Protein AF-A0A1G7LVC4-F1 (afdb_monomer_lite)

InterPro domains:
  IPR001646 Pentapeptide repeat [PF00805] (59-91)

Radius of gyration: 24.29 Å; chains: 1; bounding box: 61×51×62 Å

Foldseek 3Di:
DDDLACLCVQLVVVCVVDPVPDAPVVSCVVSVHQQDPSLDLHAQEQAEHDLAASQRHANALYEHELYEHHNYEYEPHSCHNYHHHNYHHHNYHYDDQDPCLLPPVRPPPQKDWDDLVRCVLVCVPQPPPVVPRHDDSVFKTKIWGDAPQFDPFKIKIWIAGCPDPPNSEIWIWIDGDSDTQGLPQDCVSVLVVLVPTPGHDDPVRVLVLVQVRQQSHADPQHGKHQFQDLPPSQWDPDFDPVLSVLSHVQHRRKDFPAADPVRWTKIWTWIAHRAWIWTWIWTAHSSRDIDIDDTDTSDGPHPIHGSNNYD

pLDDT: mean 86.7, std 11.64, range [44.19, 98.62]

Secondary structure (DSSP, 8-state):
---GGGHHHHHHHHHTTS-TT--HHHHHHHHT--TTTTTTT-B-TT-B-TT-B-TT---TT-B-TT-B-TT-EEETTTTTT-B-TT-B-TTPEEES--S-TTSTTTTSS--EEPPHHHHHHHHHHHSSBTTTB---TTTEEEEEEE-TTB-S-EEEEEEEETTSS-TT-BEEEEEETTEEEE-SB-THHHHHHHTTS-B---TTTHHHHHHHHHHHBEETTEEEEE---TT-TTS-SS--HHHHHHHHHH----EEEEE-TTSPEEEEEEEEETTEEEEEEEEE-TT--EEEEEEEEEE-S-S------B-

Structure (mmCIF, N/CA/C/O backbone):
data_AF-A0A1G7LVC4-F1
#
_entry.id   AF-A0A1G7LVC4-F1
#
loop_
_atom_site.group_PDB
_atom_site.id
_atom_site.type_symbol
_atom_site.label_atom_id
_atom_site.label_alt_id
_atom_site.label_comp_id
_atom_site.label_asym_id
_atom_site.label_entity_id
_atom_site.label_seq_id
_atom_site.pdbx_PDB_ins_code
_atom_site.Cartn_x
_atom_site.Cartn_y
_atom_site.Cartn_z
_atom_site.occupancy
_atom_site.B_iso_or_equiv
_atom_site.auth_seq_id
_atom_site.auth_comp_id
_atom_site.auth_asym_id
_atom_site.auth_atom_id
_atom_site.pdbx_PDB_model_num
ATOM 1 N N . MET A 1 1 ? -7.752 30.114 29.270 1.00 44.19 1 MET A N 1
ATOM 2 C CA . MET A 1 1 ? -7.883 28.647 29.240 1.00 44.19 1 MET A CA 1
ATOM 3 C C . MET A 1 1 ? -9.218 28.325 29.864 1.00 44.19 1 MET A C 1
ATOM 5 O O . MET A 1 1 ? -9.385 28.583 31.051 1.00 44.19 1 MET A O 1
ATOM 9 N N . SER A 1 2 ? -10.167 27.907 29.038 1.00 50.75 2 SER A N 1
ATOM 10 C CA . SER A 1 2 ? -11.454 27.348 29.450 1.00 50.75 2 SER A CA 1
ATOM 11 C C . SER A 1 2 ? -11.186 26.074 30.250 1.00 50.75 2 SER A C 1
ATOM 13 O O . SER A 1 2 ? -10.305 25.299 29.888 1.00 50.75 2 SER A O 1
ATOM 15 N N . ASP A 1 3 ? -11.891 25.885 31.357 1.00 56.47 3 ASP A N 1
ATOM 16 C CA . ASP A 1 3 ? -11.912 24.611 32.077 1.00 56.47 3 ASP A CA 1
ATOM 17 C C . ASP A 1 3 ? -12.749 23.607 31.252 1.00 56.47 3 ASP A C 1
ATOM 19 O O . ASP A 1 3 ? -13.900 23.938 30.949 1.00 56.47 3 ASP A O 1
ATOM 23 N N . PRO A 1 4 ? -12.223 22.424 30.862 1.00 52.25 4 PRO A N 1
ATOM 24 C CA . PRO A 1 4 ? -12.961 21.422 30.080 1.00 52.25 4 PRO A CA 1
ATOM 25 C C . PRO A 1 4 ? -14.294 21.002 30.716 1.00 52.25 4 PRO A C 1
ATOM 27 O O . PRO A 1 4 ? -15.253 20.700 30.006 1.00 52.25 4 PRO A O 1
ATOM 30 N N . GLY A 1 5 ? -14.409 21.059 32.051 1.00 56.16 5 GLY A N 1
ATOM 31 C CA . GLY A 1 5 ? -15.669 20.784 32.755 1.00 56.16 5 GLY A CA 1
ATOM 32 C C . GLY A 1 5 ? -16.764 21.834 32.518 1.00 56.16 5 GLY A C 1
ATOM 33 O O . GLY A 1 5 ? -17.933 21.594 32.809 1.00 56.16 5 GLY A O 1
ATOM 34 N N . ASN A 1 6 ? -16.409 23.000 31.975 1.00 65.31 6 ASN A N 1
ATOM 35 C CA . ASN A 1 6 ? -17.301 24.145 31.799 1.00 65.31 6 ASN A CA 1
ATOM 36 C C . ASN A 1 6 ? -17.924 24.214 30.391 1.00 65.31 6 ASN A C 1
ATOM 38 O O . ASN A 1 6 ? -18.809 25.032 30.137 1.00 65.31 6 ASN A O 1
ATOM 42 N N . VAL A 1 7 ? -17.474 23.357 29.470 1.00 70.81 7 VAL A N 1
ATOM 43 C CA . VAL A 1 7 ? -17.878 23.391 28.057 1.00 70.81 7 VAL A CA 1
ATOM 44 C C . VAL A 1 7 ? -19.296 22.852 27.877 1.00 70.81 7 VAL A C 1
ATOM 46 O O . VAL A 1 7 ? -20.092 23.517 27.217 1.00 70.81 7 VAL A O 1
ATOM 49 N N . LEU A 1 8 ? -19.680 21.755 28.551 1.00 68.44 8 LEU A N 1
ATOM 50 C CA . LEU A 1 8 ? -21.076 21.284 28.547 1.00 68.44 8 LEU A CA 1
ATOM 51 C C . LEU A 1 8 ? -22.033 22.325 29.102 1.00 68.44 8 LEU A C 1
ATOM 53 O O . LEU A 1 8 ? -23.110 22.539 28.562 1.00 68.44 8 LEU A O 1
ATOM 57 N N . ALA A 1 9 ? -21.642 22.964 30.205 1.00 67.81 9 ALA A N 1
ATOM 58 C CA . ALA A 1 9 ? -22.470 23.957 30.865 1.00 67.81 9 ALA A CA 1
ATOM 59 C C . ALA A 1 9 ? -22.668 25.180 29.960 1.00 67.81 9 ALA A C 1
ATOM 61 O O . ALA A 1 9 ? -23.783 25.686 29.855 1.00 67.81 9 ALA A O 1
ATOM 62 N N . ALA A 1 10 ? -21.615 25.616 29.261 1.00 70.12 10 ALA A N 1
ATOM 63 C CA . ALA A 1 10 ? -21.689 26.705 28.294 1.00 70.12 10 ALA A CA 1
ATOM 64 C C . ALA A 1 10 ? -22.546 26.338 27.070 1.00 70.12 10 ALA A C 1
ATOM 66 O O . ALA A 1 10 ? -23.438 27.100 26.699 1.00 70.12 10 ALA A O 1
ATOM 67 N N . VAL A 1 11 ? -22.317 25.166 26.473 1.00 68.81 11 VAL A N 1
ATOM 68 C CA . VAL A 1 11 ? -23.048 24.692 25.287 1.00 68.81 11 VAL A CA 1
ATOM 69 C C . VAL A 1 11 ? -24.515 24.405 25.628 1.00 68.81 11 VAL A C 1
ATOM 71 O O . VAL A 1 11 ? -25.403 24.876 24.926 1.00 68.81 11 VAL A O 1
ATOM 74 N N . GLY A 1 12 ? -24.789 23.731 26.745 1.00 67.56 12 GLY A N 1
ATOM 75 C CA . GLY A 1 12 ? -26.137 23.431 27.233 1.00 67.56 12 GLY A CA 1
ATOM 76 C C . GLY A 1 12 ? -26.930 24.679 27.636 1.00 67.56 12 GLY A C 1
ATOM 77 O O . GLY A 1 12 ? -28.106 24.795 27.296 1.00 67.56 12 GLY A O 1
ATOM 78 N N . ALA A 1 13 ? -26.295 25.659 28.293 1.00 61.19 13 ALA A N 1
ATOM 79 C CA . ALA A 1 13 ? -26.942 26.939 28.597 1.00 61.19 13 ALA A CA 1
ATOM 80 C C . ALA A 1 13 ? -27.276 27.735 27.326 1.00 61.19 13 ALA A C 1
ATOM 82 O O . ALA A 1 13 ? -28.305 28.408 27.279 1.00 61.19 13 ALA A O 1
ATOM 83 N N . LEU A 1 14 ? -26.437 27.649 26.290 1.00 61.78 14 LEU A N 1
ATOM 84 C CA . LEU A 1 14 ? -26.700 28.296 25.008 1.00 61.78 14 LEU A CA 1
ATOM 85 C C . LEU A 1 14 ? -27.781 27.568 24.205 1.00 61.78 14 LEU A C 1
ATOM 87 O O . LEU A 1 14 ? -28.637 28.249 23.657 1.00 61.78 14 LEU A O 1
ATOM 91 N N . TYR A 1 15 ? -27.838 26.233 24.218 1.00 64.81 15 TYR A N 1
ATOM 92 C CA . TYR A 1 15 ? -28.966 25.475 23.653 1.00 64.81 15 TYR A CA 1
ATOM 93 C C . TYR A 1 15 ? -30.313 25.872 24.280 1.00 64.81 15 TYR A C 1
ATOM 95 O O . TYR A 1 15 ? -31.324 25.896 23.588 1.00 64.81 15 TYR A O 1
ATOM 103 N N . ALA A 1 16 ? -30.328 26.243 25.566 1.00 56.91 16 ALA A N 1
ATOM 104 C CA . ALA A 1 16 ? -31.530 26.722 26.256 1.00 56.91 16 ALA A CA 1
ATOM 105 C C . ALA A 1 16 ? -31.908 28.188 25.941 1.00 56.91 16 ALA A C 1
ATOM 107 O O . ALA A 1 16 ? -33.035 28.603 26.213 1.00 56.91 16 ALA A O 1
ATOM 108 N N . LEU A 1 17 ? -30.973 28.990 25.417 1.00 49.12 17 LEU A N 1
ATOM 109 C CA . LEU A 1 17 ? -31.159 30.415 25.092 1.00 49.12 17 LEU A CA 1
ATOM 110 C C . LEU A 1 17 ? -31.313 30.672 23.584 1.00 49.12 17 LEU A C 1
ATOM 112 O O . LEU A 1 17 ? -31.866 31.698 23.180 1.00 49.12 17 LEU A O 1
ATOM 116 N N . CYS A 1 18 ? -30.805 29.759 22.766 1.00 52.59 18 CYS A N 1
ATOM 117 C CA . CYS A 1 18 ? -30.880 29.737 21.314 1.00 52.59 18 CYS A CA 1
ATOM 118 C C . CYS A 1 18 ? -31.998 28.783 20.852 1.00 52.59 18 CYS A C 1
ATOM 120 O O . CYS A 1 18 ? -32.662 28.141 21.662 1.00 52.59 18 CYS A O 1
ATOM 122 N N . SER A 1 19 ? -32.277 28.734 19.549 1.00 56.75 19 SER A N 1
ATOM 123 C CA . SER A 1 19 ? -33.255 27.767 19.034 1.00 56.75 19 SER A CA 1
ATOM 124 C C . SER A 1 19 ? -32.669 26.352 19.091 1.00 56.75 19 SER A C 1
ATOM 126 O O . SER A 1 19 ? -31.467 26.193 18.898 1.00 56.75 19 SER A O 1
ATOM 128 N N . GLU A 1 20 ? -33.499 25.316 19.272 1.00 54.41 20 GLU A N 1
ATOM 129 C CA . GLU A 1 20 ? -33.068 23.900 19.244 1.00 54.41 20 GLU A CA 1
ATOM 130 C C . GLU A 1 20 ? -32.368 23.483 17.926 1.00 54.41 20 GLU A C 1
ATOM 132 O O . GLU A 1 20 ? -31.851 22.376 17.830 1.00 54.41 20 GLU A O 1
ATOM 137 N N . SER A 1 21 ? -32.337 24.350 16.904 1.00 57.78 21 SER A N 1
ATOM 138 C CA . SER A 1 21 ? -31.705 24.113 15.600 1.00 57.78 21 SER A CA 1
ATOM 139 C C . SER A 1 21 ? -30.338 24.784 15.410 1.00 57.78 21 SER A C 1
ATOM 141 O O . SER A 1 21 ?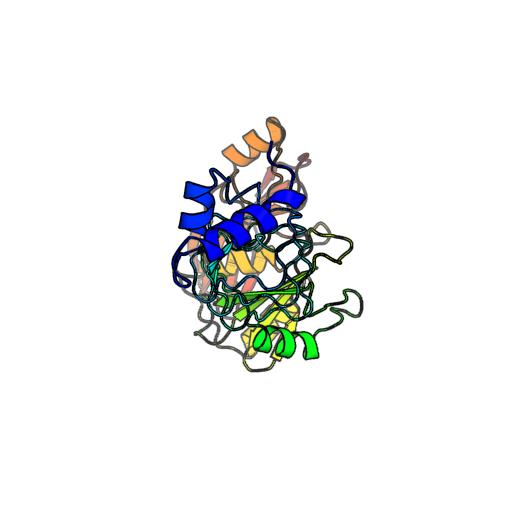 -29.850 24.854 14.280 1.00 57.78 21 SER A O 1
ATOM 143 N N . ASP A 1 22 ? -29.747 25.375 16.448 1.00 70.88 22 ASP A N 1
ATOM 144 C CA . ASP A 1 22 ? -28.467 26.073 16.315 1.00 70.88 22 ASP A CA 1
ATOM 145 C C . ASP A 1 22 ? -27.275 25.103 16.327 1.00 70.88 22 ASP A C 1
ATOM 147 O O . ASP A 1 22 ? -27.046 24.404 17.305 1.00 70.88 22 ASP A O 1
ATOM 151 N N . SER A 1 23 ? -26.490 25.103 15.240 1.00 85.81 23 SER A N 1
ATOM 152 C CA . SER A 1 23 ? -25.314 24.230 15.080 1.00 85.81 23 SER A CA 1
ATOM 153 C C . SER A 1 23 ? -24.274 24.430 16.187 1.00 85.81 23 SER A C 1
ATOM 155 O O . SER A 1 23 ? -24.021 25.578 16.590 1.00 85.81 23 SER A O 1
ATOM 157 N N . LEU A 1 24 ? -23.553 23.370 16.557 1.00 88.25 24 LEU A N 1
ATOM 158 C CA . LEU A 1 24 ? -22.472 23.412 17.547 1.00 88.25 24 LEU A CA 1
ATOM 159 C C . LEU A 1 24 ? -21.414 24.474 17.217 1.00 88.25 24 LEU A C 1
ATOM 161 O O . LEU A 1 24 ? -20.882 25.138 18.108 1.00 88.25 24 LEU A O 1
ATOM 165 N N . ARG A 1 25 ? -21.143 24.697 15.927 1.00 87.44 25 ARG A N 1
ATOM 166 C CA . ARG A 1 25 ? -20.216 25.735 15.451 1.00 87.44 25 ARG A CA 1
ATOM 167 C C . ARG A 1 25 ? -20.624 27.139 15.881 1.00 87.44 25 ARG A C 1
ATOM 169 O O . ARG A 1 25 ? -19.780 27.907 16.340 1.00 87.44 25 ARG A O 1
ATOM 176 N N . ARG A 1 26 ? -21.909 27.466 15.757 1.00 86.19 26 ARG A N 1
ATOM 177 C CA . ARG A 1 26 ? -22.446 28.768 16.166 1.00 86.19 26 ARG A CA 1
ATOM 178 C C . ARG A 1 26 ? -22.385 28.928 17.683 1.00 86.19 26 ARG A C 1
ATOM 180 O O . ARG A 1 26 ? -22.028 29.998 18.171 1.00 86.19 26 ARG A O 1
ATOM 187 N N . LEU A 1 27 ? -22.701 27.866 18.422 1.00 86.31 27 LEU A N 1
ATOM 188 C CA . LEU A 1 27 ? -22.633 27.869 19.884 1.00 86.31 27 LEU A CA 1
ATOM 189 C C . LEU A 1 27 ? -21.194 28.082 20.368 1.00 86.31 27 LEU A C 1
ATOM 191 O O . LEU A 1 27 ? -20.964 28.929 21.230 1.00 86.31 27 LEU A O 1
ATOM 195 N N . ALA A 1 28 ? -20.225 27.395 19.757 1.00 87.62 28 ALA A N 1
ATOM 196 C CA . ALA A 1 28 ? -18.805 27.592 20.032 1.00 87.62 28 ALA A CA 1
ATOM 197 C C . ALA A 1 28 ? -18.367 29.040 19.756 1.00 87.62 28 ALA A C 1
ATOM 199 O O . ALA A 1 28 ? -17.689 29.643 20.583 1.00 87.62 28 ALA A O 1
ATOM 200 N N . GLU A 1 29 ? -18.812 29.636 18.647 1.00 87.38 29 GLU A N 1
ATOM 201 C CA . GLU A 1 29 ? -18.498 31.027 18.305 1.00 87.38 29 GLU A CA 1
ATOM 202 C C . GLU A 1 29 ? -19.046 32.023 19.342 1.00 87.38 29 GLU A C 1
ATOM 204 O O . GLU A 1 29 ? -18.307 32.884 19.830 1.00 87.38 29 GLU A O 1
ATOM 209 N N . VAL A 1 30 ? -20.317 31.884 19.737 1.00 85.00 30 VAL A N 1
ATOM 210 C CA . VAL A 1 30 ? -20.955 32.757 20.741 1.00 85.00 30 VAL A CA 1
ATOM 211 C C . VAL A 1 30 ? -20.297 32.597 22.113 1.00 85.00 30 VAL A C 1
ATOM 213 O O . VAL A 1 30 ? -20.050 33.591 22.801 1.00 85.00 30 VAL A O 1
ATOM 216 N N . ALA A 1 31 ? -19.969 31.360 22.489 1.00 85.12 31 ALA A N 1
ATOM 217 C CA . ALA A 1 31 ? -19.265 31.040 23.727 1.00 85.12 31 ALA A CA 1
ATOM 218 C C . ALA A 1 31 ? -17.775 31.423 23.700 1.00 85.12 31 ALA A C 1
ATOM 220 O O . ALA A 1 31 ? -17.125 31.385 24.744 1.00 85.12 31 ALA A O 1
ATOM 221 N N . ARG A 1 32 ? -17.238 31.806 22.531 1.00 88.50 32 ARG A N 1
ATOM 222 C CA . ARG A 1 32 ? -15.804 32.035 22.288 1.00 88.50 32 ARG A CA 1
ATOM 223 C C . ARG A 1 32 ? -14.945 30.812 22.635 1.00 88.50 32 ARG A C 1
ATOM 225 O O . ARG A 1 32 ? -13.869 30.962 23.209 1.00 88.50 32 ARG A O 1
ATOM 232 N N . LEU A 1 33 ? -15.444 29.628 22.291 1.00 87.50 33 LEU A N 1
ATOM 233 C CA . LEU A 1 33 ? -14.753 28.349 22.418 1.00 87.50 33 LEU A CA 1
ATOM 234 C C . LEU A 1 33 ? -13.989 28.030 21.130 1.00 87.50 33 LEU A C 1
ATOM 236 O O . LEU A 1 33 ? -14.470 28.283 20.024 1.00 87.50 33 LEU A O 1
ATOM 240 N N . GLU A 1 34 ? -12.813 27.436 21.277 1.00 90.50 34 GLU A N 1
ATOM 241 C CA . GLU A 1 34 ? -11.970 26.922 20.205 1.00 90.50 34 GLU A CA 1
ATOM 242 C C . GLU A 1 34 ? -12.362 25.463 19.887 1.00 90.50 34 GLU A C 1
ATOM 244 O O . GLU A 1 34 ? -12.062 24.568 20.685 1.00 90.50 34 GLU A O 1
ATOM 249 N N . PRO A 1 35 ? -12.977 25.170 18.718 1.00 90.38 35 PRO A N 1
ATOM 250 C CA . PRO A 1 35 ? -13.450 23.824 18.363 1.00 90.38 35 PRO A CA 1
ATOM 251 C C . PRO A 1 35 ? -12.393 22.720 18.489 1.00 90.38 35 PRO A C 1
ATOM 253 O O . PRO A 1 35 ? -12.690 21.606 18.911 1.00 90.38 35 PRO A O 1
ATOM 256 N N . ALA A 1 36 ? -11.143 23.036 18.151 1.00 86.50 36 ALA A N 1
ATOM 257 C CA . ALA A 1 36 ? -10.042 22.080 18.130 1.00 86.50 36 ALA A CA 1
ATOM 258 C C . ALA A 1 36 ? -9.425 21.794 19.510 1.00 86.50 36 ALA A C 1
ATOM 260 O O . ALA A 1 36 ? -8.502 20.989 19.582 1.00 86.50 36 ALA A O 1
ATOM 261 N N . LYS A 1 37 ? -9.866 22.470 20.578 1.00 87.06 37 LYS A N 1
ATOM 262 C CA . LYS A 1 37 ? -9.203 22.399 21.886 1.00 87.06 37 LYS A CA 1
ATOM 263 C C . LYS A 1 37 ? -10.171 22.338 23.054 1.00 87.06 37 LYS A C 1
ATOM 265 O O . LYS A 1 37 ? -10.007 21.503 23.933 1.00 87.06 37 LYS A O 1
ATOM 270 N N . ASP A 1 38 ? -11.172 23.211 23.076 1.00 89.50 38 ASP A N 1
ATOM 271 C CA . ASP A 1 38 ? -12.066 23.327 24.230 1.00 89.50 38 ASP A CA 1
ATOM 272 C C . ASP A 1 38 ? -13.045 22.149 24.343 1.00 89.50 38 ASP A C 1
ATOM 274 O O . ASP A 1 38 ? -13.634 21.941 25.394 1.00 89.50 38 ASP A O 1
ATOM 278 N N . PHE A 1 39 ? -13.202 21.355 23.285 1.00 91.69 39 PHE A N 1
ATOM 279 C CA . PHE A 1 39 ? -14.062 20.170 23.273 1.00 91.69 39 PHE A CA 1
ATOM 280 C C . PHE A 1 39 ? -13.307 18.874 23.616 1.00 91.69 39 PHE A C 1
ATOM 282 O O . PHE A 1 39 ? -13.930 17.821 23.753 1.00 91.69 39 PHE A O 1
ATOM 289 N N . GLU A 1 40 ? -11.984 18.931 23.799 1.00 89.19 40 GLU A N 1
ATOM 290 C CA . GLU A 1 40 ? -11.193 17.787 24.250 1.00 89.19 40 GLU A CA 1
ATOM 291 C C . GLU A 1 40 ? -11.414 17.538 25.743 1.00 89.19 40 GLU A C 1
ATOM 293 O O . GLU A 1 40 ? -11.425 18.472 26.544 1.00 89.19 40 GLU A O 1
ATOM 298 N N . GLN A 1 41 ? -11.572 16.270 26.131 1.00 87.81 41 GLN A N 1
ATOM 299 C CA . GLN A 1 41 ? -11.820 15.839 27.516 1.00 87.81 41 GLN A CA 1
ATOM 300 C C . GLN A 1 41 ? -13.059 16.471 28.174 1.00 87.81 41 GLN A C 1
ATOM 302 O O . GLN A 1 41 ? -13.257 16.336 29.381 1.00 87.81 41 GLN A O 1
ATOM 307 N N . ALA A 1 42 ? -13.895 17.155 27.393 1.00 87.94 42 ALA A N 1
ATOM 308 C CA . ALA A 1 42 ? -15.104 17.792 27.874 1.00 87.94 42 ALA A CA 1
ATOM 309 C C . ALA A 1 42 ? -16.173 16.744 28.205 1.00 87.94 42 ALA A C 1
ATOM 311 O O . ALA A 1 42 ? -16.276 15.706 27.548 1.00 87.94 42 ALA A O 1
ATOM 312 N N . ASP A 1 43 ? -17.003 17.042 29.203 1.00 89.62 43 ASP A N 1
ATOM 313 C CA . ASP A 1 43 ? -18.277 16.345 29.367 1.00 89.62 43 ASP A CA 1
ATOM 314 C C . ASP A 1 43 ? -19.194 16.801 28.223 1.00 89.62 43 ASP A C 1
ATOM 316 O O . ASP A 1 43 ? -19.407 17.994 28.046 1.00 89.62 43 ASP A O 1
ATOM 320 N N . LEU A 1 44 ? -19.659 15.893 27.377 1.00 89.88 44 LEU A N 1
ATOM 321 C CA . LEU A 1 44 ? -20.504 16.168 26.209 1.00 89.88 44 LEU A CA 1
ATOM 322 C C . LEU A 1 44 ? -21.596 15.102 26.078 1.00 89.88 44 LEU A C 1
ATOM 324 O O . LEU A 1 44 ? -22.017 14.759 24.969 1.00 89.88 44 LEU A O 1
ATOM 328 N N . ARG A 1 45 ? -22.021 14.545 27.215 1.00 88.69 45 ARG A N 1
ATOM 329 C CA . ARG A 1 45 ? -23.057 13.516 27.263 1.00 88.69 45 ARG A CA 1
ATOM 330 C C . ARG A 1 45 ? -24.366 14.056 26.709 1.00 88.69 45 ARG A C 1
ATOM 332 O O . ARG A 1 45 ? -24.694 15.221 26.929 1.00 88.69 45 ARG A O 1
ATOM 339 N N . GLU A 1 46 ? -25.100 13.194 26.013 1.00 87.88 46 GLU A N 1
ATOM 340 C CA . GLU A 1 46 ? -26.400 13.512 25.403 1.00 87.88 46 GLU A CA 1
ATOM 341 C C . GLU A 1 46 ? -26.336 14.647 24.355 1.00 87.88 46 GLU A C 1
ATOM 343 O O . GLU A 1 46 ? -27.357 15.232 23.988 1.00 87.88 46 GLU A O 1
ATOM 348 N N . LEU A 1 47 ? -25.142 14.972 23.844 1.00 88.75 47 LEU A N 1
ATOM 349 C CA . LEU A 1 47 ? -24.959 15.992 22.813 1.00 88.75 47 LEU A CA 1
ATOM 350 C C . LEU A 1 47 ? -25.635 15.552 21.508 1.00 88.75 47 LEU A C 1
ATOM 352 O O . LEU A 1 47 ? -25.334 14.484 20.982 1.00 88.75 47 LEU A O 1
ATOM 356 N N . ASN A 1 48 ? -26.490 16.401 20.942 1.00 89.31 48 ASN A N 1
ATOM 357 C CA . ASN A 1 48 ? -27.079 16.180 19.624 1.00 89.31 48 ASN A CA 1
ATOM 358 C C . ASN A 1 48 ? -26.391 17.066 18.580 1.00 89.31 48 ASN A C 1
ATOM 360 O O . ASN A 1 48 ? -26.485 18.289 18.650 1.00 89.31 48 ASN A O 1
ATOM 364 N N . VAL A 1 49 ? -25.695 16.434 17.636 1.00 90.25 49 VAL A N 1
ATOM 365 C CA . VAL A 1 49 ? -24.979 17.067 16.514 1.00 90.25 49 VAL A CA 1
ATOM 366 C C . VAL A 1 49 ? -25.150 16.252 15.229 1.00 90.25 49 VAL A C 1
ATOM 368 O O . VAL A 1 49 ? -24.258 16.177 14.377 1.00 90.25 49 VAL A O 1
ATOM 371 N N . ALA A 1 50 ? -26.302 15.592 15.091 1.00 90.19 50 ALA A N 1
ATOM 372 C CA . ALA A 1 50 ? -26.604 14.768 13.933 1.00 90.19 50 ALA A CA 1
ATOM 373 C C . ALA A 1 50 ? -26.565 15.596 12.632 1.00 90.19 50 ALA A C 1
ATOM 375 O O . ALA A 1 50 ? -27.184 16.653 12.516 1.00 90.19 50 ALA A O 1
ATOM 376 N N . GLY A 1 51 ? -25.839 15.098 11.632 1.00 86.88 51 GLY A N 1
ATOM 377 C CA . GLY A 1 51 ? -25.695 15.712 10.312 1.00 86.88 51 GLY A CA 1
ATOM 378 C C . GLY A 1 51 ? -24.770 16.930 10.257 1.00 86.88 51 GLY A C 1
ATOM 379 O O . GLY A 1 51 ? -24.624 17.519 9.185 1.00 86.88 51 GLY A O 1
ATOM 380 N N . GLU A 1 52 ? -24.150 17.329 11.370 1.00 92.50 52 GLU A N 1
ATOM 381 C CA . GLU A 1 52 ? -23.321 18.534 11.415 1.00 92.50 52 GLU A CA 1
ATOM 382 C C . GLU A 1 52 ? -21.929 18.349 10.796 1.00 92.50 52 GLU A C 1
ATOM 384 O O . GLU A 1 52 ? -21.330 17.273 10.834 1.00 92.50 52 GLU A O 1
ATOM 389 N N . ASP A 1 53 ? -21.372 19.444 10.271 1.00 89.06 53 ASP A N 1
ATOM 390 C CA . ASP A 1 53 ? -19.950 19.532 9.939 1.00 89.06 53 ASP A CA 1
ATOM 391 C C . ASP A 1 53 ? -19.134 19.805 11.209 1.00 89.06 53 ASP A C 1
ATOM 393 O O . ASP A 1 53 ? -18.988 20.944 11.666 1.00 89.06 53 ASP A O 1
ATOM 397 N N . LEU A 1 54 ? -18.582 18.728 11.760 1.00 92.56 54 LEU A N 1
ATOM 398 C CA . LEU A 1 54 ? -17.726 18.720 12.938 1.00 92.56 54 LEU A CA 1
ATOM 399 C C . LEU A 1 54 ? -16.237 18.614 12.567 1.00 92.56 54 LEU A C 1
ATOM 401 O O . LEU A 1 54 ? -15.394 18.361 13.427 1.00 92.56 54 LEU A O 1
ATOM 405 N N . THR A 1 55 ? -15.867 18.839 11.303 1.00 88.56 55 THR A N 1
ATOM 406 C CA . THR A 1 55 ? -14.468 18.769 10.862 1.00 88.56 55 THR A CA 1
ATOM 407 C C . THR A 1 55 ? -13.501 19.729 11.571 1.00 88.56 55 THR A C 1
ATOM 409 O O . THR A 1 55 ? -12.324 19.369 11.671 1.00 88.56 55 THR A O 1
ATOM 412 N N . PRO A 1 56 ? -13.901 20.909 12.093 1.00 88.69 56 PRO A N 1
ATOM 413 C CA . PRO A 1 56 ? -12.994 21.732 12.890 1.00 88.69 56 PRO A CA 1
ATOM 414 C C . PRO A 1 56 ? -12.893 21.296 14.362 1.00 88.69 56 PRO A C 1
ATOM 416 O O . PRO A 1 56 ? -12.058 21.847 15.078 1.00 88.69 56 PRO A O 1
ATOM 419 N N . PHE A 1 57 ? -13.717 20.350 14.823 1.00 92.62 57 PHE A N 1
ATOM 420 C CA . PHE A 1 57 ? -13.795 19.961 16.229 1.00 92.62 57 PHE A CA 1
ATOM 421 C C . PHE A 1 57 ? -12.846 18.812 16.582 1.00 92.62 57 PHE A C 1
ATOM 423 O O . PHE A 1 57 ? -12.653 17.873 15.805 1.00 92.62 57 PHE A O 1
ATOM 430 N N . SER A 1 58 ? -12.287 18.882 17.790 1.00 89.94 58 SER A N 1
ATOM 431 C CA . SER A 1 58 ? -11.590 17.777 18.445 1.00 89.94 58 SER A CA 1
ATOM 432 C C . SER A 1 58 ? -12.365 17.390 19.700 1.00 89.94 58 SER A C 1
ATOM 434 O O . SER A 1 58 ? -12.520 18.200 20.606 1.00 89.94 58 SER A O 1
ATOM 436 N N . PHE A 1 59 ? -12.841 16.151 19.754 1.00 92.88 59 PHE A N 1
ATOM 437 C CA . PHE A 1 59 ? -13.499 15.538 20.910 1.00 92.88 59 PHE A CA 1
ATOM 438 C C . PHE A 1 59 ? -12.591 14.489 21.565 1.00 92.88 59 PHE A C 1
ATOM 440 O O . PHE A 1 59 ? -13.060 13.512 22.154 1.00 92.88 59 PHE A O 1
ATOM 447 N N . ARG A 1 60 ? -11.267 14.643 21.428 1.00 87.31 60 ARG A N 1
ATOM 448 C CA . ARG A 1 60 ? -10.301 13.684 21.970 1.00 87.31 60 ARG A CA 1
ATOM 449 C C . ARG A 1 60 ? -10.479 13.558 23.478 1.00 87.31 60 ARG A C 1
ATOM 451 O O . ARG A 1 60 ? -10.478 14.560 24.188 1.00 87.31 60 ARG A O 1
ATOM 458 N N . GLY A 1 61 ? -10.633 12.337 23.975 1.00 83.19 61 GLY A N 1
ATOM 459 C CA . GLY A 1 61 ? -10.850 12.079 25.400 1.00 83.19 61 GLY A CA 1
ATOM 460 C C . GLY A 1 61 ? -12.195 12.556 25.964 1.00 83.19 61 GLY A C 1
ATOM 461 O O . GLY A 1 61 ? -12.389 12.438 27.170 1.00 83.19 61 GLY A O 1
ATOM 462 N N . ALA A 1 62 ? -13.093 13.123 25.150 1.00 91.81 62 ALA A N 1
ATOM 463 C CA . ALA A 1 62 ? -14.362 13.676 25.621 1.00 91.81 62 ALA A CA 1
ATOM 464 C C . ALA A 1 62 ? -15.348 12.583 26.055 1.00 91.81 62 ALA A C 1
ATOM 466 O O . ALA A 1 62 ? -15.307 11.455 25.563 1.00 91.81 62 ALA A O 1
ATOM 467 N N . ASP A 1 63 ? -16.272 12.923 26.948 1.00 90.19 63 ASP A N 1
ATOM 468 C CA . ASP A 1 63 ? -17.365 12.042 27.342 1.00 90.19 63 ASP A CA 1
ATOM 469 C C . ASP A 1 63 ? -18.596 12.303 26.469 1.00 90.19 63 ASP A C 1
ATOM 471 O O . ASP A 1 63 ? -19.340 13.240 26.714 1.00 90.19 63 ASP A O 1
ATOM 475 N N . LEU A 1 64 ? -18.802 11.485 25.439 1.00 92.19 64 LEU A N 1
ATOM 476 C CA . LEU A 1 64 ? -19.896 11.573 24.464 1.00 92.19 64 LEU A CA 1
ATOM 477 C C . LEU A 1 64 ? -20.933 10.456 24.676 1.00 92.19 64 LEU A C 1
ATOM 479 O O . LEU A 1 64 ? -21.552 9.979 23.722 1.00 92.19 64 LEU A O 1
ATOM 483 N N . ARG A 1 65 ? -21.090 9.966 25.912 1.00 91.44 65 ARG A N 1
ATOM 484 C CA . ARG A 1 65 ? -22.078 8.918 26.193 1.00 91.44 65 ARG A CA 1
ATOM 485 C C . ARG A 1 65 ? -23.488 9.407 25.882 1.00 91.44 65 ARG A C 1
ATOM 487 O O . ARG A 1 65 ? -23.835 10.545 26.184 1.00 91.44 65 ARG A O 1
ATOM 494 N N . ASP A 1 66 ? -24.274 8.527 25.271 1.00 91.62 66 ASP A N 1
ATOM 495 C CA . ASP A 1 66 ? -25.665 8.778 24.870 1.00 91.62 66 ASP A CA 1
ATOM 496 C C . ASP A 1 66 ? -25.863 9.944 23.867 1.00 91.62 66 ASP A C 1
ATOM 498 O O . ASP A 1 66 ? -26.983 10.410 23.666 1.00 91.62 66 ASP A O 1
ATOM 502 N N . SER A 1 67 ? -24.794 10.406 23.204 1.00 92.00 67 SER A N 1
ATOM 503 C CA . SER A 1 67 ? -24.832 11.490 22.206 1.00 92.00 67 SER A CA 1
ATOM 504 C C . SER A 1 67 ? -25.288 11.017 20.817 1.00 92.00 67 SER A C 1
ATOM 506 O O . SER A 1 67 ? -25.056 9.873 20.430 1.00 92.00 67 SER A O 1
ATOM 508 N N . ASP A 1 68 ? -25.888 11.903 20.020 1.00 91.88 68 ASP A N 1
ATOM 509 C CA . ASP A 1 68 ? -26.301 11.639 18.635 1.00 91.88 68 ASP A CA 1
ATOM 510 C C . ASP A 1 68 ? -25.373 12.353 17.642 1.00 91.88 68 ASP A C 1
ATOM 512 O O . ASP A 1 68 ? -25.404 13.577 17.505 1.00 91.88 68 ASP A O 1
ATOM 516 N N . LEU A 1 69 ? -24.538 11.576 16.946 1.00 93.25 69 LEU A N 1
ATOM 517 C CA . LEU A 1 69 ? -23.612 12.040 15.908 1.00 93.25 69 LEU A CA 1
ATOM 518 C C . LEU A 1 69 ? -23.956 11.455 14.528 1.00 93.25 69 LEU A C 1
ATOM 520 O O . LEU A 1 69 ? -23.105 11.426 13.632 1.00 93.25 69 LEU A O 1
ATOM 524 N N . ARG A 1 70 ? -25.181 10.953 14.327 1.00 91.81 70 ARG A N 1
ATOM 525 C CA . ARG A 1 70 ? -25.560 10.306 13.063 1.00 91.81 70 ARG A CA 1
ATOM 526 C C . ARG A 1 70 ? -25.383 11.252 11.886 1.00 91.81 70 ARG A C 1
ATOM 528 O O . ARG A 1 70 ? -25.837 12.387 11.929 1.00 91.81 70 ARG A O 1
ATOM 535 N N . GLY A 1 71 ? -24.741 10.800 10.814 1.00 85.75 71 GLY A N 1
ATOM 536 C CA . GLY A 1 71 ? -24.517 11.625 9.621 1.00 85.75 71 GLY A CA 1
ATOM 537 C C . GLY A 1 71 ? -23.516 12.778 9.787 1.00 85.75 71 GLY A C 1
ATOM 538 O O . GLY A 1 71 ? -23.323 13.529 8.831 1.00 85.75 71 GLY A O 1
ATOM 539 N N . ALA A 1 72 ? -22.895 12.955 10.959 1.00 91.75 72 ALA A N 1
ATOM 540 C CA . ALA A 1 72 ? -21.947 14.042 11.188 1.00 91.75 72 ALA A CA 1
ATOM 541 C C . ALA A 1 72 ? -20.646 13.847 10.390 1.00 91.75 72 ALA A C 1
ATOM 543 O O . ALA A 1 72 ? -20.219 12.717 10.132 1.00 91.75 72 ALA A O 1
ATOM 544 N N . GLN A 1 73 ? -19.986 14.945 10.022 1.00 86.94 73 GLN A N 1
ATOM 545 C CA . GLN A 1 73 ? -18.689 14.922 9.344 1.00 86.94 73 GLN A CA 1
ATOM 546 C C . GLN A 1 73 ? -17.560 15.191 10.339 1.00 86.94 73 GLN A C 1
ATOM 548 O O . GLN A 1 73 ? -17.523 16.255 10.945 1.00 86.94 73 GLN A O 1
ATOM 553 N N . LEU A 1 74 ? -16.613 14.268 10.501 1.00 86.56 74 LEU A N 1
ATOM 554 C CA . LEU A 1 74 ? -15.540 14.352 11.504 1.00 86.56 74 LEU A CA 1
ATOM 555 C C . LEU A 1 74 ? -14.167 14.099 10.885 1.00 86.56 74 LEU A C 1
ATOM 557 O O . LEU A 1 74 ? -14.036 13.322 9.941 1.00 86.56 74 LEU A O 1
ATOM 561 N N . ARG A 1 75 ? -13.108 14.682 11.458 1.00 83.38 75 ARG A N 1
ATOM 562 C CA . ARG A 1 75 ? -11.732 14.290 11.103 1.00 83.38 75 ARG A CA 1
ATOM 563 C C . ARG A 1 75 ? -11.398 12.900 11.648 1.00 83.38 75 ARG A C 1
ATOM 565 O O . ARG A 1 75 ? -11.839 12.552 12.741 1.00 83.38 75 ARG A O 1
ATOM 572 N N . ARG A 1 76 ? -10.540 12.143 10.947 1.00 68.81 76 ARG A N 1
ATOM 573 C CA . ARG A 1 76 ? -10.144 10.747 11.279 1.00 68.81 76 ARG A CA 1
ATOM 574 C C . ARG A 1 76 ? -9.567 10.492 12.690 1.00 68.81 76 ARG A C 1
ATOM 576 O O . ARG A 1 76 ? -9.419 9.335 13.060 1.00 68.81 76 ARG A O 1
ATOM 583 N N . ARG A 1 77 ? -9.310 11.520 13.507 1.00 78.06 77 ARG A N 1
ATOM 584 C CA . ARG A 1 77 ? -8.885 11.405 14.923 1.00 78.06 77 ARG A CA 1
ATOM 585 C C . ARG A 1 77 ? -9.694 12.260 15.900 1.00 78.06 77 ARG A C 1
ATOM 587 O O . ARG A 1 77 ? -9.307 12.412 17.055 1.00 78.06 77 ARG A O 1
ATOM 594 N N . ALA A 1 78 ? -10.813 12.826 15.454 1.00 84.75 78 ALA A N 1
ATOM 595 C CA . ALA A 1 78 ? -11.601 13.737 16.276 1.00 84.75 78 ALA A CA 1
ATOM 596 C C . ALA A 1 78 ? -12.173 13.059 17.532 1.00 84.75 78 ALA A C 1
ATOM 598 O O . ALA A 1 78 ? -12.383 13.741 18.520 1.00 84.75 78 ALA A O 1
ATOM 599 N N . LEU A 1 79 ? -12.385 11.738 17.525 1.00 86.19 79 LEU A N 1
ATOM 600 C CA . LEU A 1 79 ? -12.943 10.983 18.658 1.00 86.19 79 LEU A CA 1
ATOM 601 C C . LEU A 1 79 ? -11.895 10.150 19.423 1.00 86.19 79 LEU A C 1
ATOM 603 O O . LEU A 1 79 ? -12.260 9.245 20.172 1.00 86.19 79 LEU A O 1
ATOM 607 N N . GLU A 1 80 ? -10.592 10.378 19.216 1.00 82.50 80 GLU A N 1
ATOM 608 C CA . GLU A 1 80 ? -9.547 9.539 19.825 1.00 82.50 80 GLU A CA 1
ATOM 609 C C . GLU A 1 80 ? -9.629 9.576 21.361 1.00 82.50 80 GLU A C 1
ATOM 611 O O . GLU A 1 80 ? -9.513 10.634 21.978 1.00 82.50 80 GLU A O 1
ATOM 616 N N . GLY A 1 81 ? -9.846 8.418 21.988 1.00 75.06 81 GLY A N 1
ATOM 617 C CA . GLY A 1 81 ? -9.994 8.296 23.441 1.00 75.06 81 GLY A CA 1
ATOM 618 C C . GLY A 1 81 ? -11.338 8.769 24.012 1.00 75.06 81 GLY A C 1
ATOM 619 O O . GLY A 1 81 ? -11.476 8.789 25.232 1.00 75.06 81 GLY A O 1
ATOM 620 N N . ALA A 1 82 ? -12.314 9.148 23.181 1.00 89.19 82 ALA A N 1
ATOM 621 C CA . ALA A 1 82 ? -13.637 9.558 23.651 1.00 89.19 82 ALA A CA 1
ATOM 622 C C . ALA A 1 82 ? -14.442 8.386 24.249 1.00 89.19 82 ALA A C 1
ATOM 624 O O . ALA A 1 82 ? -14.362 7.249 23.776 1.00 89.19 82 ALA A O 1
ATOM 625 N N . LEU A 1 83 ? -15.264 8.665 25.264 1.00 85.38 83 LEU A N 1
ATOM 626 C CA . LEU A 1 83 ? -16.225 7.710 25.820 1.00 85.38 83 LEU A CA 1
ATOM 627 C C . LEU A 1 83 ? -17.519 7.767 25.004 1.00 85.38 83 LEU A C 1
ATOM 629 O O . LEU A 1 83 ? -18.199 8.783 25.005 1.00 85.38 83 LEU A O 1
ATOM 633 N N . LEU A 1 84 ? -17.870 6.676 24.321 1.00 89.88 84 LEU A N 1
ATOM 634 C CA . LEU A 1 84 ? -18.981 6.638 23.353 1.00 89.88 84 LEU A CA 1
ATOM 635 C C . LEU A 1 84 ? -20.083 5.632 23.724 1.00 89.88 84 LEU A C 1
ATOM 637 O O . LEU A 1 84 ? -20.891 5.247 22.882 1.00 89.88 84 LEU A O 1
ATOM 641 N N . THR A 1 85 ? -20.120 5.154 24.971 1.00 90.69 85 THR A N 1
ATOM 642 C CA . THR A 1 85 ? -21.158 4.210 25.418 1.00 90.69 85 THR A CA 1
ATOM 643 C C . THR A 1 85 ? -22.547 4.815 25.197 1.00 90.69 85 THR A C 1
ATOM 645 O O . THR A 1 85 ? -22.841 5.869 25.745 1.00 90.69 85 THR A O 1
ATOM 648 N N . GLY A 1 86 ? -23.386 4.156 24.395 1.00 83.12 86 GLY A N 1
ATOM 649 C CA . GLY A 1 86 ? -24.743 4.626 24.082 1.00 83.12 86 GLY A CA 1
ATOM 650 C C . GLY A 1 86 ? -24.840 5.667 22.958 1.00 83.12 86 GLY A C 1
ATOM 651 O O . GLY A 1 86 ? -25.952 6.000 22.558 1.00 83.12 86 GLY A O 1
ATOM 652 N N . ALA A 1 87 ? -23.719 6.148 22.409 1.00 90.44 87 ALA A N 1
ATOM 653 C CA . ALA A 1 87 ? -23.732 7.129 21.326 1.00 90.44 87 ALA A CA 1
ATOM 654 C C . ALA A 1 87 ? -24.242 6.539 19.996 1.00 90.44 87 ALA A C 1
ATOM 656 O O . ALA A 1 87 ? -23.923 5.398 19.647 1.00 90.44 87 ALA A O 1
ATOM 657 N N . GLN A 1 88 ? -24.982 7.338 19.224 1.00 88.81 88 GLN A N 1
ATOM 658 C CA . GLN A 1 88 ? -25.455 7.003 17.877 1.00 88.81 88 GLN A CA 1
ATOM 659 C C . GLN A 1 88 ? -24.468 7.543 16.834 1.00 88.81 88 GLN A C 1
ATOM 661 O O . GLN A 1 88 ? -24.240 8.748 16.749 1.00 88.81 88 GLN A O 1
ATOM 666 N N . LEU A 1 89 ? -23.849 6.650 16.057 1.00 85.81 89 LEU A N 1
ATOM 667 C CA . LEU A 1 89 ? -22.728 6.954 15.147 1.00 85.81 89 LEU A CA 1
ATOM 668 C C . LEU A 1 89 ? -23.024 6.571 13.687 1.00 85.81 89 LEU A C 1
ATOM 670 O O . LEU A 1 89 ? -22.128 6.547 12.836 1.00 85.81 89 LEU A O 1
ATOM 674 N N . GLU A 1 90 ? -24.267 6.203 13.381 1.00 86.38 90 GLU A N 1
ATOM 675 C CA . GLU A 1 90 ? -24.654 5.722 12.062 1.00 86.38 90 GLU A CA 1
ATOM 676 C C . GLU A 1 90 ? -24.452 6.802 10.993 1.00 86.38 90 GLU A C 1
ATOM 678 O O . GLU A 1 90 ? -24.930 7.928 11.107 1.00 86.38 90 GLU A O 1
ATOM 683 N N . GLY A 1 91 ? -23.761 6.453 9.907 1.00 77.56 91 GLY A N 1
ATOM 684 C CA . GLY A 1 91 ? -23.592 7.349 8.763 1.00 77.56 91 GLY A CA 1
ATOM 685 C C . GLY A 1 91 ? -22.584 8.485 8.958 1.00 77.56 91 GLY A C 1
ATOM 686 O O . GLY A 1 91 ? -22.574 9.391 8.131 1.00 77.56 91 GLY A O 1
ATOM 687 N N . ILE A 1 92 ? -21.735 8.454 9.996 1.00 85.69 92 ILE A N 1
ATOM 688 C CA . ILE A 1 92 ? -20.626 9.415 10.123 1.00 85.69 92 ILE A CA 1
ATOM 689 C C . ILE A 1 92 ? -19.754 9.398 8.862 1.00 85.69 92 ILE A C 1
ATOM 691 O O . ILE A 1 92 ? -19.341 8.339 8.377 1.00 85.69 92 ILE A O 1
ATOM 695 N N . VAL A 1 93 ? -19.433 10.592 8.368 1.00 77.94 93 VAL A N 1
ATOM 696 C CA . VAL A 1 93 ? -18.532 10.811 7.236 1.00 77.94 93 VAL A CA 1
ATOM 697 C C . VAL A 1 93 ? -17.168 11.246 7.766 1.00 77.94 93 VAL A C 1
ATOM 699 O O . VAL A 1 93 ? -17.040 12.263 8.443 1.00 77.94 93 VAL A O 1
ATOM 702 N N . TRP A 1 94 ? -16.119 10.493 7.444 1.00 76.81 94 TRP A N 1
ATOM 703 C CA . TRP A 1 94 ? -14.759 10.812 7.881 1.00 76.81 94 TRP A CA 1
ATOM 704 C C . TRP A 1 94 ? -14.018 11.656 6.842 1.00 76.81 94 TRP A C 1
ATOM 706 O O . TRP A 1 94 ? -13.927 11.268 5.678 1.00 76.81 94 TRP A O 1
ATOM 716 N N . THR A 1 95 ? -13.432 12.772 7.272 1.00 65.44 95 THR A N 1
ATOM 717 C CA . THR A 1 95 ? -12.618 13.676 6.447 1.00 65.44 95 THR A CA 1
ATOM 718 C C . THR A 1 95 ? -11.167 13.741 6.945 1.00 65.44 95 THR A C 1
ATOM 720 O O . THR A 1 95 ? -10.840 13.323 8.061 1.00 65.44 95 THR A O 1
ATOM 723 N N . GLY A 1 96 ? -10.272 14.260 6.105 1.00 56.53 96 GLY A N 1
ATOM 724 C CA . GLY A 1 96 ? -8.830 14.317 6.361 1.00 56.53 96 GLY A CA 1
ATOM 725 C C . GLY A 1 96 ? -8.052 13.224 5.620 1.00 56.53 96 GLY A C 1
ATOM 726 O O . GLY A 1 96 ? -8.671 12.285 5.103 1.00 56.53 96 GLY A O 1
ATOM 727 N N . PRO A 1 97 ? -6.714 13.358 5.535 1.00 49.81 97 PRO A N 1
ATOM 728 C CA . PRO A 1 97 ? -5.881 12.388 4.841 1.00 49.81 97 PRO A CA 1
ATOM 729 C C . PRO A 1 97 ? -6.136 11.002 5.428 1.00 49.81 97 PRO A C 1
ATOM 731 O O . PRO A 1 97 ? -6.256 10.830 6.645 1.00 49.81 97 PRO A O 1
ATOM 734 N N . LEU A 1 98 ? -6.283 10.014 4.549 1.00 55.12 98 LEU A N 1
ATOM 735 C CA . LEU A 1 98 ? -6.087 8.629 4.947 1.00 55.12 98 LEU A CA 1
ATOM 736 C C . LEU A 1 98 ? -4.722 8.560 5.641 1.00 55.12 98 LEU A C 1
ATOM 738 O O . LEU A 1 98 ? -3.786 9.201 5.181 1.00 55.12 98 LEU A O 1
ATOM 742 N N . GLU A 1 99 ? -4.576 7.789 6.717 1.00 57.91 99 GLU A N 1
ATOM 743 C CA . GLU A 1 99 ? -3.239 7.461 7.237 1.00 57.91 99 GLU A CA 1
ATOM 744 C C . GLU A 1 99 ? -2.562 6.447 6.295 1.00 57.91 99 GLU A C 1
ATOM 746 O O . GLU A 1 99 ? -2.190 5.342 6.688 1.00 57.91 99 GLU A O 1
ATOM 751 N N . THR A 1 100 ? -2.490 6.807 5.011 1.00 59.06 100 THR A N 1
ATOM 752 C CA . THR A 1 100 ? -1.826 6.091 3.928 1.00 59.06 100 THR A CA 1
ATOM 753 C C . THR A 1 100 ? -0.344 6.389 3.878 1.00 59.06 100 THR A C 1
ATOM 755 O O . THR A 1 100 ? 0.338 5.728 3.113 1.00 59.06 100 THR A O 1
ATOM 758 N N . ASP A 1 101 ? 0.176 7.296 4.707 1.00 61.97 101 ASP A N 1
ATOM 759 C CA . ASP A 1 101 ? 1.609 7.632 4.767 1.00 61.97 101 ASP A CA 1
ATOM 760 C C . ASP A 1 101 ? 2.502 6.397 4.975 1.00 61.97 101 ASP A C 1
ATOM 762 O O . ASP A 1 101 ? 3.684 6.398 4.665 1.00 61.97 101 ASP A O 1
ATOM 766 N N . ARG A 1 102 ? 1.921 5.317 5.504 1.00 66.62 102 ARG A N 1
ATOM 767 C CA . ARG A 1 102 ? 2.584 4.037 5.789 1.00 66.62 102 ARG A CA 1
ATOM 768 C C . ARG A 1 102 ? 2.211 2.953 4.781 1.00 66.62 102 ARG A C 1
ATOM 770 O O . ARG A 1 102 ? 2.768 1.857 4.812 1.00 66.62 102 ARG A O 1
ATOM 777 N N . LEU A 1 103 ? 1.214 3.229 3.943 1.00 75.19 103 LEU A N 1
ATOM 778 C CA . LEU A 1 103 ? 0.813 2.367 2.851 1.00 75.19 103 LEU A CA 1
ATOM 779 C C . LEU A 1 103 ? 1.693 2.650 1.647 1.00 75.19 103 LEU A C 1
ATOM 781 O O . LEU A 1 103 ? 2.030 3.790 1.335 1.00 75.19 103 LEU A O 1
ATOM 785 N N . ILE A 1 104 ? 2.016 1.590 0.926 1.00 73.06 104 ILE A N 1
ATOM 786 C CA . ILE A 1 104 ? 2.739 1.732 -0.327 1.00 73.06 104 ILE A CA 1
ATOM 787 C C . ILE A 1 104 ? 1.882 2.515 -1.328 1.00 73.06 104 ILE A C 1
ATOM 789 O O . ILE A 1 104 ? 0.653 2.395 -1.312 1.00 73.06 104 ILE A O 1
ATOM 793 N N . PHE A 1 105 ? 2.515 3.328 -2.178 1.00 70.12 105 PHE A N 1
ATOM 794 C CA . PHE A 1 105 ? 1.825 4.218 -3.125 1.00 70.12 105 PHE A CA 1
ATOM 795 C C . PHE A 1 105 ? 0.919 5.278 -2.451 1.00 70.12 105 PHE A C 1
ATOM 797 O O . PHE A 1 105 ? -0.004 5.798 -3.067 1.00 70.12 105 PHE A O 1
ATOM 804 N N . GLY A 1 106 ? 1.139 5.582 -1.167 1.00 55.78 106 GLY A N 1
ATOM 805 C CA . GLY A 1 106 ? 0.224 6.322 -0.290 1.00 55.78 106 GLY A CA 1
ATOM 806 C C . GLY A 1 106 ? -0.024 7.810 -0.578 1.00 55.78 106 GLY A C 1
ATOM 807 O O . GLY A 1 106 ? -0.795 8.422 0.161 1.00 55.78 106 GLY A O 1
ATOM 808 N N . SER A 1 107 ? 0.569 8.390 -1.626 1.00 54.41 107 SER A N 1
ATOM 809 C CA . SER A 1 107 ? 0.387 9.799 -2.018 1.00 54.41 107 SER A CA 1
ATOM 810 C C . SER A 1 107 ? -0.619 10.013 -3.159 1.00 54.41 107 SER A C 1
ATOM 812 O O . SER A 1 107 ? -1.038 11.145 -3.399 1.00 54.41 107 SER A O 1
ATOM 814 N N . ASP A 1 108 ? -1.046 8.950 -3.850 1.00 60.97 108 ASP A N 1
ATOM 815 C CA . ASP A 1 108 ? -1.811 9.037 -5.105 1.00 60.97 108 ASP A CA 1
ATOM 816 C C . ASP A 1 108 ? -3.349 9.055 -4.941 1.00 60.97 108 ASP A C 1
ATOM 818 O O . ASP A 1 108 ? -4.079 8.995 -5.928 1.00 60.97 108 ASP A O 1
ATOM 822 N N . ASN A 1 109 ? -3.871 9.178 -3.712 1.00 56.34 109 ASN A N 1
ATOM 823 C CA . ASN A 1 109 ? -5.308 9.101 -3.375 1.00 56.34 109 ASN A CA 1
ATOM 824 C C . ASN A 1 109 ? -6.030 7.818 -3.855 1.00 56.34 109 ASN A C 1
ATOM 826 O O . ASN A 1 109 ? -7.257 7.748 -3.758 1.00 56.34 109 ASN A O 1
ATOM 830 N N . ALA A 1 110 ? -5.327 6.787 -4.340 1.00 78.50 110 ALA A N 1
ATOM 831 C CA . ALA A 1 110 ? -5.971 5.588 -4.888 1.00 78.50 110 ALA A CA 1
ATOM 832 C C . ALA A 1 110 ? -6.448 4.596 -3.808 1.00 78.50 110 ALA A C 1
ATOM 834 O O . ALA A 1 110 ? -7.196 3.659 -4.095 1.00 78.50 110 ALA A O 1
ATOM 835 N N . TRP A 1 111 ? -6.035 4.790 -2.555 1.00 85.88 111 TRP A N 1
ATOM 836 C CA . TRP A 1 111 ? -6.483 3.981 -1.427 1.00 85.88 111 TRP A CA 1
ATOM 837 C C . TRP A 1 111 ? -7.873 4.386 -0.934 1.00 85.88 111 TRP A C 1
ATOM 839 O O . TRP A 1 111 ? -8.170 5.557 -0.721 1.00 85.88 111 TRP A O 1
ATOM 849 N N . SER A 1 112 ? -8.707 3.388 -0.658 1.00 84.62 112 SER A N 1
ATOM 850 C CA . SER A 1 112 ? -10.020 3.540 -0.032 1.00 84.62 112 SER A CA 1
ATOM 851 C C . SER A 1 112 ? -10.079 2.777 1.289 1.00 84.62 112 SER A C 1
ATOM 853 O O . SER A 1 112 ? -9.554 1.670 1.402 1.00 84.62 112 SER A O 1
ATOM 855 N N . VAL A 1 113 ? -10.744 3.340 2.303 1.00 83.50 113 VAL A N 1
ATOM 856 C CA . VAL A 1 113 ? -10.981 2.622 3.569 1.00 83.50 113 VAL A CA 1
ATOM 857 C C . VAL A 1 113 ? -12.095 1.607 3.395 1.00 83.50 113 VAL A C 1
ATOM 859 O O . VAL A 1 113 ? -13.130 1.900 2.798 1.00 83.50 113 VAL A O 1
ATOM 862 N N . MET A 1 114 ? -11.896 0.418 3.955 1.00 87.62 114 MET A N 1
ATOM 863 C CA . MET A 1 114 ? -12.929 -0.607 3.999 1.00 87.62 114 MET A CA 1
ATOM 864 C C . MET A 1 114 ? -14.083 -0.183 4.911 1.00 87.62 114 MET A C 1
ATOM 866 O O . MET A 1 114 ? -13.872 0.313 6.018 1.00 87.62 114 MET A O 1
ATOM 870 N N . SER A 1 115 ? -15.318 -0.442 4.475 1.00 84.06 115 SER A N 1
ATOM 871 C CA . SER A 1 115 ? -16.475 -0.371 5.372 1.00 84.06 115 SER A CA 1
ATOM 872 C C . SER A 1 115 ? -16.320 -1.367 6.527 1.00 84.06 115 SER A C 1
ATOM 874 O O . SER A 1 115 ? -15.591 -2.354 6.405 1.00 84.06 115 SER A O 1
ATOM 876 N N . ARG A 1 116 ? -17.054 -1.158 7.626 1.00 79.94 116 ARG A N 1
ATOM 877 C CA . ARG A 1 116 ? -17.073 -2.100 8.753 1.00 79.94 116 ARG A CA 1
ATOM 878 C C . ARG A 1 116 ? -17.428 -3.516 8.297 1.00 79.94 116 ARG A C 1
ATOM 880 O O . ARG A 1 116 ? -16.732 -4.456 8.655 1.00 79.94 116 ARG A O 1
ATOM 887 N N . GLN A 1 117 ? -18.465 -3.651 7.473 1.00 83.94 117 GLN A N 1
ATOM 888 C CA . GLN A 1 117 ? -18.919 -4.944 6.965 1.00 83.94 117 GLN A CA 1
ATOM 889 C C . GLN A 1 117 ? -17.831 -5.628 6.126 1.00 83.94 117 GLN A C 1
ATOM 891 O O . GLN A 1 117 ? -17.582 -6.819 6.280 1.00 83.94 117 GLN A O 1
ATOM 896 N N . THR A 1 118 ? -17.148 -4.869 5.262 1.00 90.06 118 THR A N 1
ATOM 897 C CA . THR A 1 118 ? -16.038 -5.383 4.445 1.00 90.06 118 THR A CA 1
ATOM 898 C C . THR A 1 118 ? -14.844 -5.795 5.307 1.00 90.06 118 THR A C 1
ATOM 900 O O . THR A 1 118 ? -14.243 -6.839 5.063 1.00 90.06 118 THR A O 1
ATOM 903 N N . LEU A 1 119 ? -14.506 -4.998 6.323 1.00 90.19 119 LEU A N 1
ATOM 904 C CA . LEU A 1 119 ? -13.416 -5.296 7.246 1.00 90.19 119 LEU A CA 1
ATOM 905 C C . LEU A 1 119 ? -13.712 -6.560 8.064 1.00 90.19 119 LEU A C 1
ATOM 907 O O . LEU A 1 119 ? -12.863 -7.443 8.132 1.00 90.19 119 LEU A O 1
ATOM 911 N N . GLU A 1 120 ? -14.917 -6.678 8.628 1.00 90.25 120 GLU A N 1
ATOM 912 C CA . GLU A 1 120 ? -15.363 -7.864 9.372 1.00 90.25 120 GLU A CA 1
ATOM 913 C C . GLU A 1 120 ? -15.339 -9.124 8.492 1.00 90.25 120 GLU A C 1
ATOM 915 O O . GLU A 1 120 ? -14.835 -10.162 8.930 1.00 90.25 120 GLU A O 1
ATOM 920 N N . HIS A 1 121 ? -15.803 -9.025 7.238 1.00 93.56 121 HIS A N 1
ATOM 921 C CA . HIS A 1 121 ? -15.745 -10.124 6.266 1.00 93.56 121 HIS A CA 1
ATOM 922 C C . HIS A 1 121 ? -14.317 -10.634 6.080 1.00 93.56 121 HIS A C 1
ATOM 924 O O . HIS A 1 121 ? -14.055 -11.819 6.293 1.00 93.56 121 HIS A O 1
ATOM 930 N N . TRP A 1 122 ? -13.369 -9.755 5.748 1.00 95.50 122 TRP A N 1
ATOM 931 C CA . TRP A 1 122 ? -11.992 -10.185 5.503 1.00 95.50 122 TRP A CA 1
ATOM 932 C C . TRP A 1 122 ? -11.275 -10.625 6.776 1.00 95.50 122 TRP A C 1
ATOM 934 O O . TRP A 1 122 ? -10.593 -11.650 6.766 1.00 95.50 122 TRP A O 1
ATOM 944 N N . MET A 1 123 ? -11.486 -9.929 7.895 1.00 94.88 123 MET A N 1
ATOM 945 C CA . MET A 1 123 ? -10.936 -10.328 9.191 1.00 94.88 123 MET A CA 1
ATOM 946 C C . MET A 1 123 ? -11.380 -11.728 9.604 1.00 94.88 123 MET A C 1
ATOM 948 O O . MET A 1 123 ? -10.566 -12.473 10.142 1.00 94.88 123 MET A O 1
ATOM 952 N N . SER A 1 124 ? -12.625 -12.121 9.316 1.00 94.62 124 SER A N 1
ATOM 953 C CA . SER A 1 124 ? -13.111 -13.472 9.629 1.00 94.62 124 SER A CA 1
ATOM 954 C C . SER A 1 124 ? -12.294 -14.585 8.956 1.00 94.62 124 SER A C 1
ATOM 956 O O . SER A 1 124 ? -12.283 -15.715 9.441 1.00 94.62 124 SER A O 1
ATOM 958 N N . LYS A 1 125 ? -11.581 -14.261 7.869 1.00 94.69 125 LYS A N 1
ATOM 959 C CA . LYS A 1 125 ? -10.760 -15.198 7.094 1.00 94.69 125 LYS A CA 1
ATOM 960 C C . LYS A 1 125 ? -9.288 -15.184 7.475 1.00 94.69 125 LYS A C 1
ATOM 962 O O . LYS A 1 125 ? -8.625 -16.207 7.339 1.00 94.69 125 LYS A O 1
ATOM 967 N N . VAL A 1 126 ? -8.771 -14.034 7.908 1.00 94.06 126 VAL A N 1
ATOM 968 C CA . VAL A 1 126 ? -7.327 -13.846 8.122 1.00 94.06 126 VAL A CA 1
ATOM 969 C C . VAL A 1 126 ? -6.928 -13.686 9.581 1.00 94.06 126 VAL A C 1
ATOM 971 O O . VAL A 1 126 ? -5.740 -13.765 9.874 1.00 94.06 126 VAL A O 1
ATOM 974 N N . ALA A 1 127 ? -7.866 -13.439 10.500 1.00 91.62 127 ALA A N 1
ATOM 975 C CA . ALA A 1 127 ? -7.542 -13.186 11.898 1.00 91.62 127 ALA A CA 1
ATOM 976 C C . ALA A 1 127 ? -7.368 -14.495 12.701 1.00 91.62 127 ALA A C 1
ATOM 978 O O . ALA A 1 127 ? -8.245 -15.359 12.663 1.00 91.62 127 ALA A O 1
ATOM 979 N N . PRO A 1 128 ? -6.308 -14.622 13.524 1.00 94.00 128 PRO A N 1
ATOM 980 C CA . PRO A 1 128 ? -5.133 -13.747 13.592 1.00 94.00 128 PRO A CA 1
ATOM 981 C C . PRO A 1 128 ? -4.197 -13.953 12.389 1.00 94.00 128 PRO A C 1
ATOM 983 O O . PRO A 1 128 ? -3.937 -15.094 12.002 1.00 94.00 128 PRO A O 1
ATOM 986 N N . VAL A 1 129 ? -3.623 -12.865 11.859 1.00 92.88 129 VAL A N 1
ATOM 987 C CA . VAL A 1 129 ? -2.722 -12.940 10.693 1.00 92.88 129 VAL A CA 1
ATOM 988 C C . VAL A 1 129 ? -1.516 -13.794 11.048 1.00 92.88 129 VAL A C 1
ATOM 990 O O . VAL A 1 129 ? -0.830 -13.532 12.044 1.00 92.88 129 VAL A O 1
ATOM 993 N N . ASP A 1 130 ? -1.279 -14.819 10.231 1.00 89.88 130 ASP A N 1
ATOM 994 C CA . ASP A 1 130 ? -0.193 -15.792 10.371 1.00 89.88 130 ASP A CA 1
ATOM 995 C C . ASP A 1 130 ? -0.135 -16.442 11.771 1.00 89.88 130 ASP A C 1
ATOM 997 O O . ASP A 1 130 ? 0.935 -16.798 12.267 1.00 89.88 130 ASP A O 1
ATOM 1001 N N . GLY A 1 131 ? -1.276 -16.540 12.469 1.00 91.25 131 GLY A N 1
ATOM 1002 C CA . GLY A 1 131 ? -1.328 -17.045 13.846 1.00 91.25 131 GLY A CA 1
ATOM 1003 C C . GLY A 1 131 ? -0.733 -16.099 14.901 1.00 91.25 131 GLY A C 1
ATOM 1004 O O . GLY A 1 131 ? -0.729 -16.431 16.087 1.00 91.25 131 GLY A O 1
ATOM 1005 N N . LYS A 1 132 ? -0.223 -14.930 14.493 1.00 91.12 132 LYS A N 1
ATOM 1006 C CA . LYS A 1 132 ? 0.625 -14.050 15.310 1.00 91.12 132 LYS A CA 1
ATOM 1007 C C . LYS A 1 132 ? -0.030 -12.710 15.619 1.00 91.12 132 LYS A C 1
ATOM 1009 O O . LYS A 1 132 ? 0.001 -12.268 16.769 1.00 91.12 132 LYS A O 1
ATOM 1014 N N . TYR A 1 133 ? -0.603 -12.051 14.616 1.00 91.94 133 TYR A N 1
ATOM 1015 C CA . TYR A 1 133 ? -1.100 -10.686 14.764 1.00 91.94 133 TYR A CA 1
ATOM 1016 C C . TYR A 1 133 ? -2.612 -10.691 14.971 1.00 91.94 133 TYR A C 1
ATOM 1018 O O . TYR A 1 133 ? -3.388 -11.002 14.068 1.00 91.94 133 TYR A O 1
ATOM 1026 N N . ARG A 1 134 ? -3.035 -10.377 16.198 1.00 92.75 134 ARG A N 1
ATOM 1027 C CA . ARG A 1 134 ? -4.456 -10.262 16.537 1.00 92.75 134 ARG A CA 1
ATOM 1028 C C . ARG A 1 134 ? -5.062 -9.055 15.835 1.00 92.75 134 ARG A C 1
ATOM 1030 O O . ARG A 1 134 ? -4.418 -8.018 15.753 1.00 92.75 134 ARG A O 1
ATOM 1037 N N . MET A 1 135 ? -6.291 -9.209 15.371 1.00 92.06 135 MET A N 1
ATOM 1038 C CA . MET A 1 135 ? -7.070 -8.152 14.737 1.00 92.06 135 MET A CA 1
ATOM 1039 C C . MET A 1 135 ? -8.360 -7.962 15.532 1.00 92.06 135 MET A C 1
ATOM 1041 O O . MET A 1 135 ? -8.863 -8.914 16.136 1.00 92.06 135 MET A O 1
ATOM 1045 N N . SER A 1 136 ? -8.883 -6.746 15.537 1.00 84.88 136 SER A N 1
ATOM 1046 C CA . SER A 1 136 ? -10.096 -6.348 16.247 1.00 84.88 136 SER A CA 1
ATOM 1047 C C . SER A 1 136 ? -10.813 -5.284 15.422 1.00 84.88 136 SER A C 1
ATOM 1049 O O . SER A 1 136 ? -10.175 -4.437 14.810 1.00 84.88 136 SER A O 1
ATOM 1051 N N . TRP A 1 137 ? -12.141 -5.329 15.359 1.00 78.12 137 TRP A N 1
ATOM 1052 C CA . TRP A 1 137 ? -12.893 -4.358 14.557 1.00 78.12 137 TRP A CA 1
ATOM 1053 C C . TRP A 1 137 ? -12.779 -2.940 15.144 1.00 78.12 137 TRP A C 1
ATOM 1055 O O . TRP A 1 137 ? -12.953 -1.954 14.429 1.00 78.12 137 TRP A O 1
ATOM 1065 N N . GLU A 1 138 ? -12.460 -2.838 16.435 1.00 75.50 138 GLU A N 1
ATOM 1066 C CA . GLU A 1 138 ? -12.200 -1.593 17.147 1.00 75.50 138 GLU A CA 1
ATOM 1067 C C . GLU A 1 138 ? -10.885 -0.940 16.680 1.00 75.50 138 GLU A C 1
ATOM 1069 O O . GLU A 1 138 ? -10.865 0.251 16.341 1.00 75.50 138 GLU A O 1
ATOM 1074 N N . THR A 1 139 ? -9.798 -1.721 16.617 1.00 81.31 139 THR A N 1
ATOM 1075 C CA . THR A 1 139 ? -8.425 -1.199 16.460 1.00 81.31 139 THR A CA 1
ATOM 1076 C C . THR A 1 139 ? -7.779 -1.475 15.109 1.00 81.31 139 THR A C 1
ATOM 1078 O O . THR A 1 139 ? -6.869 -0.751 14.700 1.00 81.31 139 THR A O 1
ATOM 1081 N N . THR A 1 140 ? -8.258 -2.479 14.378 1.00 88.62 140 THR A N 1
ATOM 1082 C CA . THR A 1 140 ? -7.786 -2.773 13.029 1.00 88.62 140 THR A CA 1
ATOM 1083 C C . THR A 1 140 ? -8.346 -1.749 12.045 1.00 88.62 140 THR A C 1
ATOM 1085 O O . THR A 1 140 ? -9.504 -1.320 12.115 1.00 88.62 140 THR A O 1
ATOM 1088 N N . ARG A 1 141 ? -7.516 -1.365 11.080 1.00 88.25 141 ARG A N 1
ATOM 1089 C CA . ARG A 1 141 ? -7.897 -0.567 9.916 1.00 88.25 141 ARG A CA 1
ATOM 1090 C C . ARG A 1 141 ? -7.599 -1.362 8.655 1.00 88.25 141 ARG A C 1
ATOM 1092 O O . ARG A 1 141 ? -6.523 -1.936 8.522 1.00 88.25 141 ARG A O 1
ATOM 1099 N N . GLY A 1 142 ? -8.574 -1.402 7.752 1.00 91.50 142 GLY A N 1
ATOM 1100 C CA . GLY A 1 142 ? -8.459 -2.039 6.446 1.00 91.50 142 GLY A CA 1
ATOM 1101 C C . GLY A 1 142 ? -8.518 -1.006 5.331 1.00 91.50 142 GLY A C 1
ATOM 1102 O O . GLY A 1 142 ? -9.396 -0.138 5.326 1.00 91.50 142 GLY A O 1
ATOM 1103 N N . PHE A 1 143 ? -7.617 -1.133 4.370 1.00 91.50 143 PHE A N 1
ATOM 1104 C CA . PHE A 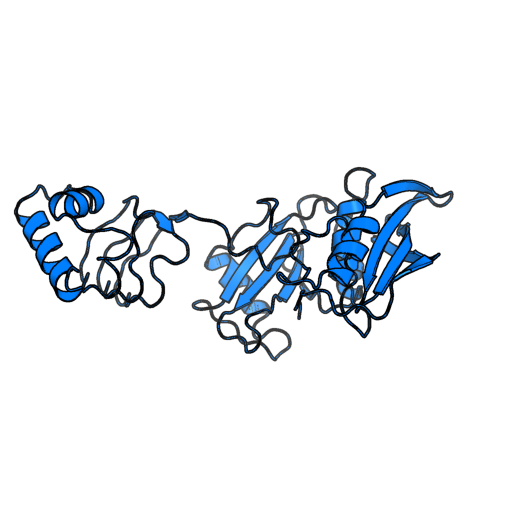1 143 ? -7.544 -0.308 3.173 1.00 91.50 143 PHE A CA 1
ATOM 1105 C C . PHE A 1 143 ? -7.543 -1.202 1.941 1.00 91.50 143 PHE A C 1
ATOM 1107 O O . PHE A 1 143 ? -7.022 -2.314 1.980 1.00 91.50 143 PHE A O 1
ATOM 1114 N N . ARG A 1 144 ? -8.124 -0.719 0.850 1.00 92.62 144 ARG A N 1
ATOM 1115 C CA . ARG A 1 144 ? -8.158 -1.401 -0.445 1.00 92.62 144 ARG A CA 1
ATOM 1116 C C . ARG A 1 144 ? -7.791 -0.429 -1.553 1.00 92.62 144 ARG A C 1
ATOM 1118 O O . ARG A 1 144 ? -8.153 0.746 -1.473 1.00 92.62 144 ARG A O 1
ATOM 1125 N N . ARG A 1 145 ? -7.106 -0.916 -2.580 1.00 91.88 145 ARG A N 1
ATOM 1126 C CA . ARG A 1 145 ? -6.920 -0.202 -3.848 1.00 91.88 145 ARG A CA 1
ATOM 1127 C C . ARG A 1 145 ? -6.951 -1.178 -5.011 1.00 91.88 145 ARG A C 1
ATOM 1129 O O . ARG A 1 145 ? -6.520 -2.321 -4.867 1.00 91.88 145 ARG A O 1
ATOM 1136 N N . ALA A 1 146 ? -7.400 -0.702 -6.164 1.00 91.94 146 ALA A N 1
ATOM 1137 C CA . ALA A 1 146 ? -7.226 -1.423 -7.414 1.00 91.94 146 ALA A CA 1
ATOM 1138 C C . ALA A 1 146 ? -5.746 -1.420 -7.833 1.00 91.94 146 ALA A C 1
ATOM 1140 O O . ALA A 1 146 ? -4.982 -0.509 -7.488 1.00 91.94 146 ALA A O 1
ATOM 1141 N N . LEU A 1 147 ? -5.353 -2.441 -8.592 1.00 92.19 147 LEU A N 1
ATOM 1142 C CA . LEU A 1 147 ? -4.032 -2.543 -9.203 1.00 92.19 147 LEU A CA 1
ATOM 1143 C C . LEU A 1 147 ? -4.159 -2.359 -10.725 1.00 92.19 147 LEU A C 1
ATOM 1145 O O . LEU A 1 147 ? -4.918 -3.098 -11.350 1.00 92.19 147 LEU A O 1
ATOM 1149 N N . PRO A 1 148 ? -3.427 -1.411 -11.343 1.00 91.50 148 PRO A N 1
ATOM 1150 C CA . PRO A 1 148 ? -3.641 -0.999 -12.739 1.00 91.50 148 PRO A CA 1
ATOM 1151 C C . PRO A 1 148 ? -3.203 -2.036 -13.788 1.00 91.50 148 PRO A C 1
ATOM 1153 O O . PRO A 1 148 ? -3.366 -1.815 -14.987 1.00 91.50 148 PRO A O 1
ATOM 1156 N N . PHE A 1 149 ? -2.614 -3.146 -13.349 1.00 94.19 149 PHE A N 1
ATOM 1157 C CA . PHE A 1 149 ? -2.122 -4.245 -14.182 1.00 94.19 149 PHE A CA 1
ATOM 1158 C C . PHE A 1 149 ? -2.991 -5.506 -14.104 1.00 94.19 149 PHE A C 1
ATOM 1160 O O . PHE A 1 149 ? -2.665 -6.504 -14.737 1.00 94.19 149 PHE A O 1
ATOM 1167 N N . TYR A 1 150 ? -4.104 -5.469 -13.372 1.00 94.19 150 TYR A N 1
ATOM 1168 C CA . TYR A 1 150 ? -5.152 -6.485 -13.462 1.00 94.19 150 TYR A CA 1
ATOM 1169 C C . TYR A 1 150 ? -6.430 -5.856 -14.013 1.00 94.19 150 TYR A C 1
ATOM 1171 O O . TYR A 1 150 ? -6.768 -4.723 -13.663 1.00 94.19 150 TYR A O 1
ATOM 1179 N N . ALA A 1 151 ? -7.186 -6.595 -14.823 1.00 80.81 151 ALA A N 1
ATOM 1180 C CA . ALA A 1 151 ? -8.487 -6.122 -15.291 1.00 80.81 151 ALA A CA 1
ATOM 1181 C C . ALA A 1 151 ? -9.484 -6.060 -14.116 1.00 80.81 151 ALA A C 1
ATOM 1183 O O . ALA A 1 151 ? -9.916 -7.117 -13.673 1.00 80.81 151 ALA A O 1
ATOM 1184 N N . GLU A 1 152 ? -9.779 -4.854 -13.596 1.00 71.50 152 GLU A N 1
ATOM 1185 C CA . GLU A 1 152 ? -10.774 -4.403 -12.575 1.00 71.50 152 GLU A CA 1
ATOM 1186 C C . GLU A 1 152 ? -11.269 -5.384 -11.476 1.00 71.50 152 GLU A C 1
ATOM 1188 O O . GLU A 1 152 ? -12.292 -5.153 -10.834 1.00 71.50 152 GLU A O 1
ATOM 1193 N N . THR A 1 153 ? -10.565 -6.479 -11.211 1.00 82.50 153 THR A N 1
ATOM 1194 C CA . THR A 1 153 ? -11.060 -7.607 -10.401 1.00 82.50 153 THR A CA 1
ATOM 1195 C C . THR A 1 153 ? -10.149 -7.954 -9.236 1.00 82.50 153 THR A C 1
ATOM 1197 O O . THR A 1 153 ? -10.572 -8.673 -8.330 1.00 82.50 153 THR A O 1
ATOM 1200 N N . VAL A 1 154 ? -8.917 -7.440 -9.250 1.00 94.31 154 VAL A N 1
ATOM 1201 C CA . VAL A 1 154 ? -7.932 -7.659 -8.196 1.00 94.31 154 VAL A CA 1
ATOM 1202 C C . VAL A 1 154 ? -7.740 -6.389 -7.391 1.00 94.31 154 VAL A C 1
ATOM 1204 O O . VAL A 1 154 ? -7.503 -5.309 -7.940 1.00 94.31 154 VAL A O 1
ATOM 1207 N N . GLU A 1 155 ? -7.761 -6.545 -6.074 1.00 94.19 155 GLU A N 1
ATOM 1208 C CA . GLU A 1 155 ? -7.443 -5.476 -5.143 1.00 94.19 155 GLU A CA 1
ATOM 1209 C C . GLU A 1 155 ? -6.233 -5.818 -4.290 1.00 94.19 155 GLU A C 1
ATOM 1211 O O . GLU A 1 155 ? -6.044 -6.951 -3.847 1.00 94.19 155 GLU A O 1
ATOM 1216 N N . LEU A 1 156 ? -5.435 -4.798 -4.000 1.00 95.19 156 LEU A N 1
ATOM 1217 C CA . LEU A 1 156 ? -4.480 -4.850 -2.914 1.00 95.19 156 LEU A CA 1
ATOM 1218 C C . LEU A 1 156 ? -5.186 -4.423 -1.632 1.00 95.19 156 LEU A C 1
ATOM 1220 O O . LEU A 1 156 ? -5.631 -3.279 -1.506 1.00 95.19 156 LEU A O 1
ATOM 1224 N N . LEU A 1 157 ? -5.261 -5.338 -0.674 1.00 95.56 157 LEU A N 1
ATOM 1225 C CA . LEU A 1 157 ? -5.740 -5.073 0.671 1.00 95.56 157 LEU A CA 1
ATOM 1226 C C . LEU A 1 157 ? -4.553 -4.804 1.592 1.00 95.56 157 LEU A C 1
ATOM 1228 O O . LEU A 1 157 ? -3.541 -5.502 1.527 1.00 95.56 157 LEU A O 1
ATOM 1232 N N . ALA A 1 158 ? -4.703 -3.835 2.486 1.00 93.88 158 ALA A N 1
ATOM 1233 C CA . ALA A 1 158 ? -3.746 -3.529 3.535 1.00 93.88 158 ALA A CA 1
ATOM 1234 C C . ALA A 1 158 ? -4.445 -3.477 4.891 1.00 93.88 158 ALA A C 1
ATOM 1236 O O . ALA A 1 158 ? -5.501 -2.859 5.029 1.00 93.88 158 ALA A O 1
ATOM 1237 N N . PHE A 1 159 ? -3.836 -4.095 5.897 1.00 93.50 159 PHE A N 1
ATOM 1238 C CA . PHE A 1 159 ? -4.311 -4.078 7.271 1.00 93.50 159 PHE A CA 1
ATOM 1239 C C . PHE A 1 159 ? -3.248 -3.504 8.194 1.00 93.50 159 PHE A C 1
ATOM 1241 O O . PHE A 1 159 ? -2.078 -3.889 8.133 1.00 93.50 159 PHE A O 1
ATOM 1248 N N . THR A 1 160 ? -3.681 -2.617 9.079 1.00 90.44 160 THR A N 1
ATOM 1249 C CA . THR A 1 160 ? -2.881 -2.095 10.185 1.00 90.44 160 THR A CA 1
ATOM 1250 C C . THR A 1 160 ? -3.666 -2.257 11.475 1.00 90.44 160 THR A C 1
ATOM 1252 O O . THR A 1 160 ? -4.896 -2.313 11.460 1.00 90.44 160 THR A O 1
ATOM 1255 N N . ASP A 1 161 ? -2.973 -2.345 12.603 1.00 88.94 161 ASP A N 1
ATOM 1256 C CA . ASP A 1 161 ? -3.624 -2.356 13.907 1.00 88.94 161 ASP A CA 1
ATOM 1257 C C . ASP A 1 161 ? -2.757 -1.620 14.926 1.00 88.94 161 ASP A C 1
ATOM 1259 O O . ASP A 1 161 ? -1.566 -1.905 15.098 1.00 88.94 161 ASP A O 1
ATOM 1263 N N . GLU A 1 162 ? -3.365 -0.661 15.617 1.00 84.31 162 GLU A N 1
ATOM 1264 C CA . GLU A 1 162 ? -2.683 0.136 16.631 1.00 84.31 162 GLU A CA 1
ATOM 1265 C C . GLU A 1 162 ? -2.252 -0.678 17.852 1.00 84.31 162 GLU A C 1
ATOM 1267 O O . GLU A 1 162 ? -1.409 -0.202 18.601 1.00 84.31 162 GLU A O 1
ATOM 1272 N N . ASN A 1 163 ? -2.751 -1.898 18.061 1.00 84.56 163 ASN A N 1
ATOM 1273 C CA . ASN A 1 163 ? -2.351 -2.787 19.153 1.00 84.56 163 ASN A CA 1
ATOM 1274 C C . ASN A 1 163 ? -1.171 -3.696 18.801 1.00 84.56 163 ASN A C 1
ATOM 1276 O O . ASN A 1 163 ? -0.610 -4.339 19.694 1.00 84.56 163 ASN A O 1
ATOM 1280 N N . TRP A 1 164 ? -0.730 -3.747 17.542 1.00 87.81 164 TRP A N 1
ATOM 1281 C CA . TRP A 1 164 ? 0.457 -4.523 17.186 1.00 87.81 164 TRP A CA 1
ATOM 1282 C C . TRP A 1 164 ? 1.713 -3.966 17.864 1.00 87.81 164 TRP A C 1
ATOM 1284 O O . TRP A 1 164 ? 1.830 -2.767 18.122 1.00 87.81 164 TRP A O 1
ATOM 1294 N N . VAL A 1 165 ? 2.663 -4.854 18.186 1.00 86.38 165 VAL A N 1
ATOM 1295 C CA . VAL A 1 165 ? 3.929 -4.469 18.840 1.00 86.38 165 VAL A CA 1
ATOM 1296 C C . VAL A 1 165 ? 4.686 -3.470 17.968 1.00 86.38 165 VAL A C 1
ATOM 1298 O O . VAL A 1 165 ? 5.108 -2.421 18.445 1.00 86.38 165 VAL A O 1
ATOM 1301 N N . ASN A 1 166 ? 4.807 -3.778 16.676 1.00 81.69 166 ASN A N 1
ATOM 1302 C CA . ASN A 1 166 ? 5.327 -2.838 15.702 1.00 81.69 166 ASN A CA 1
ATOM 1303 C C . ASN A 1 166 ? 4.168 -1.995 15.169 1.00 81.69 166 ASN A C 1
ATOM 1305 O O . ASN A 1 166 ? 3.412 -2.467 14.323 1.00 81.69 166 ASN A O 1
ATOM 1309 N N . LYS A 1 167 ? 4.049 -0.751 15.646 1.00 77.50 167 LYS A N 1
ATOM 1310 C CA . LYS A 1 167 ? 3.029 0.176 15.145 1.00 77.50 167 LYS A CA 1
ATOM 1311 C C . LYS A 1 167 ? 3.202 0.398 13.649 1.00 77.50 167 LYS A C 1
ATOM 1313 O O . LYS A 1 167 ? 2.181 0.449 12.979 1.00 77.50 167 LYS A O 1
ATOM 1318 N N . ASN A 1 168 ? 4.459 0.485 13.177 1.00 77.31 168 ASN A N 1
ATOM 1319 C CA . ASN A 1 168 ? 4.966 0.426 11.788 1.00 77.31 168 ASN A CA 1
ATOM 1320 C C . ASN A 1 168 ? 4.166 -0.471 10.841 1.00 77.31 168 ASN A C 1
ATOM 1322 O O . ASN A 1 168 ? 3.998 -0.169 9.665 1.00 77.31 168 ASN A O 1
ATOM 1326 N N . LEU A 1 169 ? 3.766 -1.626 11.368 1.00 85.12 169 LEU A N 1
ATOM 1327 C CA . LEU A 1 169 ? 3.506 -2.803 10.570 1.00 85.12 169 LEU A CA 1
ATOM 1328 C C . LEU A 1 169 ? 2.264 -2.659 9.693 1.00 85.12 169 LEU A C 1
ATOM 1330 O O . LEU A 1 169 ? 1.177 -2.355 10.187 1.00 85.12 169 LEU A O 1
ATOM 1334 N N . VAL A 1 170 ? 2.434 -2.990 8.415 1.00 89.50 170 VAL A N 1
ATOM 1335 C CA . VAL A 1 170 ? 1.333 -3.174 7.470 1.00 89.50 170 VAL A CA 1
ATOM 1336 C C . VAL A 1 170 ? 1.344 -4.608 6.954 1.00 89.50 170 VAL A C 1
ATOM 1338 O O . VAL A 1 170 ? 2.386 -5.145 6.580 1.00 89.50 170 VAL A O 1
ATOM 1341 N N . VAL A 1 171 ? 0.181 -5.248 6.941 1.00 93.06 171 VAL A N 1
ATOM 1342 C CA . VAL A 1 171 ? -0.011 -6.583 6.365 1.00 93.06 171 VAL A CA 1
ATOM 1343 C C . VAL A 1 171 ? -0.754 -6.433 5.050 1.00 93.06 171 VAL A C 1
ATOM 1345 O O . VAL A 1 171 ? -1.846 -5.868 5.041 1.00 93.06 171 VAL A O 1
ATOM 1348 N N . TYR A 1 172 ? -0.215 -6.997 3.969 1.00 95.00 172 TYR A N 1
ATOM 1349 C CA . TYR A 1 172 ? -0.866 -6.958 2.662 1.00 95.00 172 TYR A CA 1
ATOM 1350 C C . TYR A 1 172 ? -1.376 -8.321 2.199 1.00 95.00 172 TYR A C 1
ATOM 1352 O O . TYR A 1 172 ? -0.772 -9.371 2.458 1.00 95.00 172 TYR A O 1
ATOM 1360 N N . TYR A 1 173 ? -2.480 -8.265 1.459 1.00 97.25 173 TYR A N 1
ATOM 1361 C CA . TYR A 1 173 ? -3.052 -9.377 0.714 1.00 97.25 173 TYR A CA 1
ATOM 1362 C C . TYR A 1 173 ? -3.446 -8.907 -0.679 1.00 97.25 173 TYR A C 1
ATOM 1364 O O . TYR A 1 173 ? -3.967 -7.804 -0.825 1.00 97.25 173 TYR A O 1
ATOM 1372 N N . LEU A 1 174 ? -3.275 -9.759 -1.683 1.00 97.12 174 LEU A N 1
ATOM 1373 C CA . LEU A 1 174 ? -4.048 -9.619 -2.912 1.00 97.12 174 LEU A CA 1
ATOM 1374 C C . LEU A 1 174 ? -5.405 -10.284 -2.705 1.00 97.12 174 LEU A 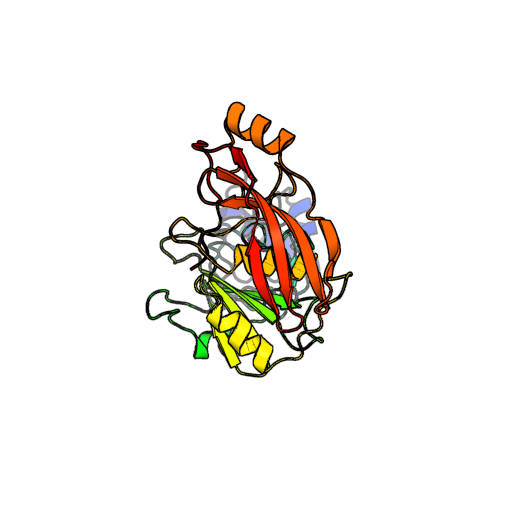C 1
ATOM 1376 O O . LEU A 1 174 ? -5.482 -11.361 -2.111 1.00 97.12 174 LEU A O 1
ATOM 1380 N N . GLN A 1 175 ? -6.459 -9.648 -3.187 1.00 96.69 175 GLN A N 1
ATOM 1381 C CA . GLN A 1 175 ? -7.813 -10.172 -3.170 1.00 96.69 175 GLN A CA 1
ATOM 1382 C C . GLN A 1 175 ? -8.293 -10.354 -4.601 1.00 96.69 175 GLN A C 1
ATOM 1384 O O . GLN A 1 175 ? -8.190 -9.440 -5.414 1.00 96.69 175 GLN A O 1
ATOM 1389 N N . TYR A 1 176 ? -8.829 -11.537 -4.880 1.00 95.69 176 TYR A N 1
ATOM 1390 C CA . TYR A 1 176 ? -9.497 -11.857 -6.134 1.00 95.69 176 TYR A CA 1
ATOM 1391 C C . TYR A 1 176 ? -10.679 -12.766 -5.824 1.00 95.69 176 TYR A C 1
ATOM 1393 O O . TYR A 1 176 ? -10.535 -13.754 -5.104 1.00 95.69 176 TYR A O 1
ATOM 1401 N N . GLU A 1 177 ? -11.859 -12.389 -6.313 1.00 91.56 177 GLU A N 1
ATOM 1402 C CA . GLU A 1 177 ? -13.126 -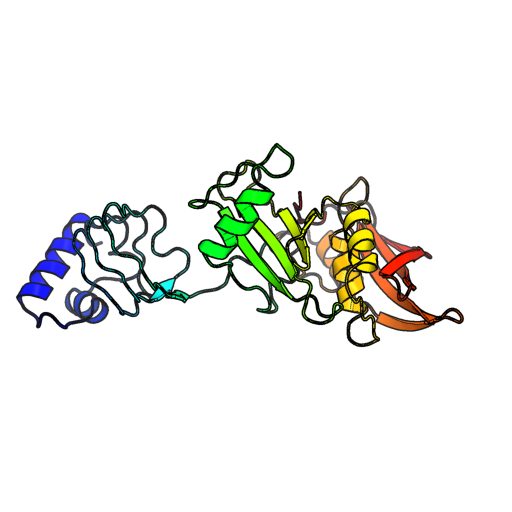13.023 -5.937 1.00 91.56 177 GLU A CA 1
ATOM 1403 C C . GLU A 1 177 ? -13.297 -13.095 -4.404 1.00 91.56 177 GLU A C 1
ATOM 1405 O O . GLU A 1 177 ? -13.292 -12.064 -3.737 1.00 91.56 177 GLU A O 1
ATOM 1410 N N . ASP A 1 178 ? -13.442 -14.280 -3.815 1.00 90.00 178 ASP A N 1
ATOM 1411 C CA . ASP A 1 178 ? -13.566 -14.448 -2.362 1.00 90.00 178 ASP A CA 1
ATOM 1412 C C . ASP A 1 178 ? -12.298 -15.053 -1.718 1.00 90.00 178 ASP A C 1
ATOM 1414 O O . ASP A 1 178 ? -12.310 -15.470 -0.552 1.00 90.00 178 ASP A O 1
ATOM 1418 N N . GLU A 1 179 ? -11.191 -15.077 -2.469 1.00 94.56 179 GLU A N 1
ATOM 1419 C CA . GLU A 1 179 ? -9.883 -15.582 -2.050 1.00 94.56 179 GLU A CA 1
ATOM 1420 C C . GLU A 1 179 ? -8.917 -14.451 -1.665 1.00 94.56 179 GLU A C 1
ATOM 1422 O O . GLU A 1 179 ? -8.978 -13.331 -2.179 1.00 94.56 179 GLU A O 1
ATOM 1427 N N . LEU A 1 180 ? -7.996 -14.770 -0.751 1.00 96.56 180 LEU A N 1
ATOM 1428 C CA . LEU A 1 180 ? -6.943 -13.872 -0.286 1.00 96.56 180 LEU A CA 1
ATOM 1429 C C . LEU A 1 180 ? -5.573 -14.535 -0.425 1.00 96.56 180 LEU A C 1
ATOM 1431 O O . LEU A 1 180 ? -5.359 -15.651 0.049 1.00 96.56 180 LEU A O 1
ATOM 1435 N N . PHE A 1 181 ? -4.624 -13.800 -0.999 1.00 96.31 181 PHE A N 1
ATOM 1436 C CA . PHE A 1 181 ? -3.252 -14.239 -1.229 1.00 96.31 181 PHE A CA 1
ATOM 1437 C C . PHE A 1 181 ? -2.310 -13.390 -0.381 1.00 96.31 181 PHE A C 1
ATOM 1439 O O . PHE A 1 181 ? -2.133 -12.195 -0.614 1.00 96.31 181 PHE A O 1
ATOM 1446 N N . ARG A 1 182 ? -1.728 -14.004 0.649 1.00 96.00 182 ARG A N 1
ATOM 1447 C CA . ARG A 1 182 ? -0.868 -13.333 1.630 1.00 96.00 182 ARG A CA 1
ATOM 1448 C C . ARG A 1 182 ? 0.457 -12.882 1.002 1.00 96.00 182 ARG A C 1
ATOM 1450 O O . ARG A 1 182 ? 1.236 -13.721 0.557 1.00 96.00 182 ARG A O 1
ATOM 1457 N N . LEU A 1 183 ? 0.760 -11.583 1.062 1.00 94.94 183 LEU A N 1
ATOM 1458 C CA . LEU A 1 183 ? 2.026 -11.012 0.574 1.00 94.94 183 LEU A CA 1
ATOM 1459 C C . LEU A 1 183 ? 3.076 -10.945 1.689 1.00 94.94 183 LEU A C 1
ATOM 1461 O O . LEU A 1 183 ? 3.242 -9.916 2.336 1.00 94.94 183 LEU A O 1
ATOM 1465 N N . ASN A 1 184 ? 3.756 -12.062 1.944 1.00 89.94 184 ASN A N 1
ATOM 1466 C CA . ASN A 1 184 ? 4.686 -12.242 3.071 1.00 89.94 184 ASN A CA 1
ATOM 1467 C C . ASN A 1 184 ? 6.173 -12.045 2.717 1.00 89.94 184 ASN A C 1
ATOM 1469 O O . ASN A 1 184 ? 7.047 -12.585 3.396 1.00 89.94 184 ASN A O 1
ATOM 1473 N N . GLY A 1 185 ? 6.479 -11.338 1.627 1.00 90.12 185 GLY A N 1
ATOM 1474 C CA . GLY A 1 185 ? 7.849 -11.189 1.128 1.00 90.12 185 GLY A CA 1
ATOM 1475 C C . GLY A 1 185 ? 8.267 -12.211 0.071 1.00 90.12 185 GLY A C 1
ATOM 1476 O O . GLY A 1 185 ? 9.365 -12.100 -0.464 1.00 90.12 185 GLY A O 1
ATOM 1477 N N . THR A 1 186 ? 7.432 -13.201 -0.253 1.00 91.31 186 THR A N 1
ATOM 1478 C CA . THR A 1 186 ? 7.702 -14.151 -1.347 1.00 91.31 186 THR A CA 1
ATOM 1479 C C . THR A 1 186 ? 6.866 -13.824 -2.582 1.00 91.31 186 THR A C 1
ATOM 1481 O O . THR A 1 186 ? 5.726 -13.378 -2.466 1.00 91.31 186 THR A O 1
ATOM 1484 N N . SER A 1 187 ? 7.393 -14.107 -3.776 1.00 93.94 187 SER A N 1
ATOM 1485 C CA . SER A 1 187 ? 6.660 -13.894 -5.034 1.00 93.94 187 SER A CA 1
ATOM 1486 C C . SER A 1 187 ? 5.576 -14.945 -5.302 1.00 93.94 187 SER A C 1
ATOM 1488 O O . SER A 1 187 ? 4.739 -14.767 -6.184 1.00 93.94 187 SER A O 1
ATOM 1490 N N . ARG A 1 188 ? 5.539 -16.034 -4.516 1.00 94.62 188 ARG A N 1
ATOM 1491 C CA . ARG A 1 188 ? 4.614 -17.162 -4.708 1.00 94.62 188 ARG A CA 1
ATOM 1492 C C . ARG A 1 188 ? 3.156 -16.713 -4.799 1.00 94.62 188 ARG A C 1
ATOM 1494 O O . ARG A 1 188 ? 2.456 -17.155 -5.698 1.00 94.62 188 ARG A O 1
ATOM 1501 N N . ALA A 1 189 ? 2.715 -15.856 -3.881 1.00 96.00 189 ALA A N 1
ATOM 1502 C CA . ALA A 1 189 ? 1.337 -15.371 -3.842 1.00 96.00 189 ALA A CA 1
ATOM 1503 C C . ALA A 1 189 ? 0.968 -14.554 -5.093 1.00 96.00 189 ALA A C 1
ATOM 1505 O O . ALA A 1 189 ? -0.143 -14.677 -5.599 1.00 96.00 189 ALA A O 1
ATOM 1506 N N . ILE A 1 190 ? 1.917 -13.766 -5.610 1.00 96.88 190 ILE A N 1
ATOM 1507 C CA . ILE A 1 190 ? 1.743 -12.959 -6.823 1.00 96.88 190 ILE A CA 1
ATOM 1508 C C . ILE A 1 190 ? 1.597 -13.882 -8.036 1.00 96.88 190 ILE A C 1
ATOM 1510 O O . ILE A 1 190 ? 0.626 -13.776 -8.775 1.00 96.88 190 ILE A O 1
ATOM 1514 N N . HIS A 1 191 ? 2.512 -14.840 -8.211 1.00 96.44 191 HIS A N 1
ATOM 1515 C CA . HIS A 1 191 ? 2.467 -15.762 -9.351 1.00 96.44 191 HIS A CA 1
ATOM 1516 C C . HIS A 1 191 ? 1.270 -16.716 -9.298 1.00 96.44 191 HIS A C 1
ATOM 1518 O O . HIS A 1 191 ? 0.684 -17.026 -10.334 1.00 96.44 191 HIS A O 1
ATOM 1524 N N . GLU A 1 192 ? 0.881 -17.163 -8.102 1.00 96.50 192 GLU A N 1
ATOM 1525 C CA . GLU A 1 192 ? -0.335 -17.955 -7.919 1.00 96.50 192 GLU A CA 1
ATOM 1526 C C . GLU A 1 192 ? -1.571 -17.169 -8.368 1.00 96.50 192 GLU A C 1
ATOM 1528 O O . GLU A 1 192 ? -2.405 -17.717 -9.090 1.00 96.50 192 GLU A O 1
ATOM 1533 N N . LEU A 1 193 ? -1.660 -15.881 -8.014 1.00 96.75 193 LEU A N 1
ATOM 1534 C CA . LEU A 1 193 ? -2.745 -15.027 -8.480 1.00 96.75 193 LEU A CA 1
ATOM 1535 C C . LEU A 1 193 ? -2.673 -14.751 -9.986 1.00 96.75 193 LEU A C 1
ATOM 1537 O O . LEU A 1 193 ? -3.704 -14.828 -10.644 1.00 96.75 193 LEU A O 1
ATOM 1541 N N . ASN A 1 194 ? -1.494 -14.482 -10.552 1.00 96.19 194 ASN A N 1
ATOM 1542 C CA . ASN A 1 194 ? -1.332 -14.256 -11.997 1.00 96.19 194 ASN A CA 1
ATOM 1543 C C . ASN A 1 194 ? -1.821 -15.446 -12.835 1.00 96.19 194 ASN A C 1
ATOM 1545 O O . ASN A 1 194 ? -2.283 -15.266 -13.956 1.00 96.19 194 ASN A O 1
ATOM 1549 N N . GLY A 1 195 ? -1.736 -16.668 -12.297 1.00 94.38 195 GLY A N 1
ATOM 1550 C CA . GLY A 1 195 ? -2.281 -17.863 -12.943 1.00 94.38 195 GLY A CA 1
ATOM 1551 C C . GLY A 1 195 ? -3.810 -17.985 -12.879 1.00 94.38 195 GLY A C 1
ATOM 1552 O O . GLY A 1 195 ? -4.371 -18.832 -13.574 1.00 94.38 195 GLY A O 1
ATOM 1553 N N . LYS A 1 196 ? -4.484 -17.181 -12.045 1.00 94.44 196 LYS A N 1
ATOM 1554 C CA . LYS A 1 196 ? -5.942 -17.206 -11.829 1.00 94.44 196 LYS A CA 1
ATOM 1555 C C . LYS A 1 196 ? -6.651 -15.966 -12.375 1.00 94.44 196 LYS A C 1
ATOM 1557 O O . LYS A 1 196 ? -7.714 -16.096 -12.972 1.00 94.44 196 LYS A O 1
ATOM 1562 N N . ALA A 1 197 ? -6.086 -14.785 -12.144 1.00 94.19 197 ALA A N 1
ATOM 1563 C CA . ALA A 1 197 ? -6.657 -13.500 -12.521 1.00 94.19 197 ALA A CA 1
ATOM 1564 C C . ALA A 1 197 ? -6.038 -12.972 -13.826 1.00 94.19 197 ALA A C 1
ATOM 1566 O O . ALA A 1 197 ? -4.864 -13.233 -14.097 1.00 94.19 197 ALA A O 1
ATOM 1567 N N . PRO A 1 198 ? -6.792 -12.201 -14.631 1.00 92.06 198 PRO A N 1
ATOM 1568 C CA . PRO A 1 198 ? -6.293 -11.630 -15.879 1.00 92.06 198 PRO A CA 1
ATOM 1569 C C . PRO A 1 198 ? -5.255 -10.530 -15.603 1.00 92.06 198 PRO A C 1
ATOM 1571 O O . PRO A 1 198 ? -5.606 -9.374 -15.355 1.00 92.06 198 PRO A O 1
ATOM 1574 N N . LEU A 1 199 ? -3.972 -10.902 -15.629 1.00 96.19 199 LEU A N 1
ATOM 1575 C CA . LEU A 1 199 ? -2.851 -9.964 -15.633 1.00 96.19 199 LEU A CA 1
ATOM 1576 C C . LEU A 1 199 ? -2.701 -9.355 -17.036 1.00 96.19 199 LEU A C 1
ATOM 1578 O O . LEU A 1 199 ? -2.501 -10.073 -18.015 1.00 96.19 199 LEU A O 1
ATOM 1582 N N . GLU A 1 200 ? -2.775 -8.031 -17.124 1.00 95.56 200 GLU A N 1
ATOM 1583 C CA . GLU A 1 200 ? -2.722 -7.268 -18.373 1.00 95.56 200 GLU A CA 1
ATOM 1584 C C . GLU A 1 200 ? -1.577 -6.249 -18.318 1.00 95.56 200 GLU A C 1
ATOM 1586 O O . GLU A 1 200 ? -1.766 -5.061 -18.036 1.00 95.56 200 GLU A O 1
ATOM 1591 N N . LEU A 1 201 ? -0.358 -6.728 -18.575 1.00 96.88 201 LEU A N 1
ATOM 1592 C CA . LEU A 1 201 ? 0.829 -5.877 -18.646 1.00 96.88 201 LEU A CA 1
ATOM 1593 C C . LEU A 1 201 ? 0.900 -5.120 -19.976 1.00 96.88 201 LEU A C 1
ATOM 1595 O O . LEU A 1 201 ? 0.613 -5.655 -21.048 1.00 96.88 201 LEU A O 1
ATOM 1599 N N . SER A 1 202 ? 1.306 -3.857 -19.899 1.00 96.81 202 SER A N 1
ATOM 1600 C CA . SER A 1 202 ? 1.478 -2.957 -21.035 1.00 96.81 202 SER A CA 1
ATOM 1601 C C . SER A 1 202 ? 2.535 -1.897 -20.729 1.00 96.81 202 SER A C 1
ATOM 1603 O O . SER A 1 202 ? 2.854 -1.639 -19.571 1.00 96.81 202 SER A O 1
ATOM 1605 N N . GLU A 1 203 ? 2.998 -1.187 -21.758 1.00 96.00 203 GLU A N 1
ATOM 1606 C CA . GLU A 1 203 ? 3.874 -0.012 -21.611 1.00 96.00 203 GLU A CA 1
ATOM 1607 C C . GLU A 1 203 ? 3.343 1.012 -20.587 1.00 96.00 203 GLU A C 1
ATOM 1609 O O . GLU A 1 203 ? 4.118 1.678 -19.909 1.00 96.00 203 GLU A O 1
ATOM 1614 N N . LYS A 1 204 ? 2.016 1.114 -20.424 1.00 94.50 204 LYS A N 1
ATOM 1615 C CA . LYS A 1 204 ? 1.390 2.098 -19.531 1.00 94.50 204 LYS A CA 1
ATOM 1616 C C . LYS A 1 204 ? 1.460 1.739 -18.048 1.00 94.50 204 LYS A C 1
ATOM 1618 O O . LYS A 1 204 ? 1.350 2.647 -17.235 1.00 94.50 204 LYS A O 1
ATOM 1623 N N . ASN A 1 205 ? 1.563 0.456 -17.700 1.00 95.19 205 ASN A N 1
ATOM 1624 C CA . ASN A 1 205 ? 1.449 -0.022 -16.314 1.00 95.19 205 ASN A CA 1
ATOM 1625 C C . ASN A 1 205 ? 2.618 -0.920 -15.876 1.00 95.19 205 ASN A C 1
ATOM 1627 O O . ASN A 1 205 ? 2.665 -1.341 -14.721 1.00 95.19 205 ASN A O 1
ATOM 1631 N N . ILE A 1 206 ? 3.581 -1.200 -16.761 1.00 97.75 206 ILE A N 1
ATOM 1632 C CA . ILE A 1 206 ? 4.706 -2.085 -16.450 1.00 97.75 206 ILE A CA 1
ATOM 1633 C C . ILE A 1 206 ? 5.578 -1.553 -15.309 1.00 97.75 206 ILE A C 1
ATOM 1635 O O . ILE A 1 206 ? 6.012 -2.320 -14.451 1.00 97.75 206 ILE A O 1
ATOM 1639 N N . LEU A 1 207 ? 5.771 -0.234 -15.241 1.00 96.38 207 LEU A N 1
ATOM 1640 C CA . LEU A 1 207 ? 6.517 0.392 -14.150 1.00 96.38 207 LEU A CA 1
ATOM 1641 C C . LEU A 1 207 ? 5.761 0.280 -12.818 1.00 96.38 207 LEU A C 1
ATOM 1643 O O . LEU A 1 207 ? 6.383 0.068 -11.781 1.00 96.38 207 LEU A O 1
ATOM 1647 N N . ASP A 1 208 ? 4.426 0.342 -12.831 1.00 94.12 208 ASP A N 1
ATOM 1648 C CA . ASP A 1 208 ? 3.612 0.127 -11.627 1.00 94.12 208 ASP A CA 1
ATOM 1649 C C . ASP A 1 208 ? 3.699 -1.322 -11.146 1.00 94.12 208 ASP A C 1
ATOM 1651 O O . ASP A 1 208 ? 3.798 -1.567 -9.941 1.00 94.12 208 ASP A O 1
ATOM 1655 N N . TYR A 1 209 ? 3.717 -2.280 -12.080 1.00 96.81 209 TYR A N 1
ATOM 1656 C CA . TYR A 1 209 ? 3.940 -3.688 -11.761 1.00 96.81 209 TYR A CA 1
ATOM 1657 C C . TYR A 1 209 ? 5.328 -3.914 -11.157 1.00 96.81 209 TYR A C 1
ATOM 1659 O O . TYR A 1 209 ? 5.429 -4.588 -10.133 1.00 96.81 209 TYR A O 1
ATOM 1667 N N . LEU A 1 210 ? 6.383 -3.312 -11.724 1.00 97.00 210 LEU A N 1
ATOM 1668 C CA . LEU A 1 210 ? 7.740 -3.418 -11.183 1.00 97.00 210 LEU A CA 1
ATOM 1669 C C . LEU A 1 210 ? 7.821 -2.847 -9.761 1.00 97.00 210 LEU A C 1
ATOM 1671 O O . LEU A 1 210 ? 8.278 -3.542 -8.854 1.00 97.00 210 LEU A O 1
ATOM 1675 N N . ARG A 1 211 ? 7.323 -1.621 -9.537 1.00 94.25 211 ARG A N 1
ATOM 1676 C CA . ARG A 1 211 ? 7.298 -0.994 -8.202 1.00 94.25 211 ARG A CA 1
ATOM 1677 C C . ARG A 1 211 ? 6.556 -1.868 -7.190 1.00 94.25 211 ARG A C 1
ATOM 1679 O O . ARG A 1 211 ? 7.041 -2.076 -6.079 1.00 94.25 211 ARG A O 1
ATOM 1686 N N . PHE A 1 212 ? 5.397 -2.407 -7.578 1.00 94.25 212 PHE A N 1
ATOM 1687 C CA . PHE A 1 212 ? 4.622 -3.324 -6.743 1.00 94.25 212 PHE A CA 1
ATOM 1688 C C . PHE A 1 212 ? 5.408 -4.601 -6.428 1.00 94.25 212 PHE A C 1
ATOM 1690 O O . PHE A 1 212 ? 5.515 -4.988 -5.264 1.00 94.25 212 PHE A O 1
ATOM 1697 N N . TYR A 1 213 ? 5.971 -5.244 -7.450 1.00 95.56 213 TYR A N 1
ATOM 1698 C CA . TYR A 1 213 ? 6.669 -6.515 -7.313 1.00 95.56 213 TYR A CA 1
ATOM 1699 C C . TYR A 1 213 ? 7.915 -6.383 -6.433 1.00 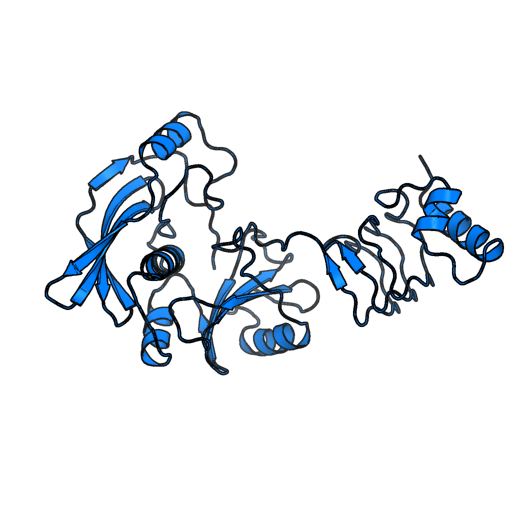95.56 213 TYR A C 1
ATOM 1701 O O . TYR A 1 213 ? 8.049 -7.123 -5.458 1.00 95.56 213 TYR A O 1
ATOM 1709 N N . CYS A 1 214 ? 8.788 -5.412 -6.720 1.00 93.19 214 CYS A N 1
ATOM 1710 C CA . CYS A 1 214 ? 10.020 -5.169 -5.964 1.00 93.19 214 CYS A CA 1
ATOM 1711 C C . CYS A 1 214 ? 9.748 -4.915 -4.477 1.00 93.19 214 CYS A C 1
ATOM 1713 O O . CYS A 1 214 ? 10.482 -5.396 -3.615 1.00 93.19 214 CYS A O 1
ATOM 1715 N N . LEU A 1 215 ? 8.661 -4.212 -4.165 1.00 89.75 215 LEU A N 1
ATOM 1716 C CA . LEU A 1 215 ? 8.330 -3.864 -2.792 1.00 89.75 215 LEU A CA 1
ATOM 1717 C C . LEU A 1 215 ? 7.670 -5.015 -2.016 1.00 89.75 215 LEU A C 1
ATOM 1719 O O . LEU A 1 215 ? 7.873 -5.145 -0.805 1.00 89.75 215 LEU A O 1
ATOM 1723 N N . MET A 1 216 ? 6.887 -5.856 -2.700 1.00 91.38 216 MET A N 1
ATOM 1724 C CA . MET A 1 216 ? 6.217 -7.015 -2.093 1.00 91.38 216 MET A CA 1
ATOM 1725 C C . MET A 1 216 ? 7.116 -8.234 -1.952 1.00 91.38 216 MET A C 1
ATOM 1727 O O . MET A 1 216 ? 6.891 -9.061 -1.063 1.00 91.38 216 MET A O 1
ATOM 1731 N N . VAL A 1 217 ? 8.118 -8.361 -2.817 1.00 90.31 217 VAL A N 1
ATOM 1732 C CA . VAL A 1 217 ? 9.105 -9.436 -2.775 1.00 90.31 217 VAL A CA 1
ATOM 1733 C C . VAL A 1 217 ? 10.328 -8.961 -2.002 1.00 90.31 217 VAL A C 1
ATOM 1735 O O . VAL A 1 217 ? 10.772 -7.826 -2.121 1.00 90.31 217 VAL A O 1
ATOM 1738 N N . ARG A 1 218 ? 10.870 -9.829 -1.153 1.00 84.50 218 ARG A N 1
ATOM 1739 C CA . ARG A 1 218 ? 11.949 -9.485 -0.232 1.00 84.50 218 ARG A CA 1
ATOM 1740 C C . ARG A 1 218 ? 13.137 -10.402 -0.413 1.00 84.50 218 ARG A C 1
ATOM 1742 O O . ARG A 1 218 ? 12.989 -11.618 -0.537 1.00 84.50 218 ARG A O 1
ATOM 1749 N N . GLY A 1 219 ? 14.318 -9.804 -0.354 1.00 80.12 219 GLY A N 1
ATOM 1750 C CA . GLY A 1 219 ? 15.551 -10.521 -0.082 1.00 80.12 219 GLY A CA 1
ATOM 1751 C C . GLY A 1 219 ? 15.715 -10.783 1.417 1.00 80.12 219 GLY A C 1
ATOM 1752 O O . GLY A 1 219 ? 14.874 -10.421 2.242 1.00 80.12 219 GLY A O 1
ATOM 1753 N N . GLN A 1 220 ? 16.836 -11.399 1.787 1.00 78.50 220 GLN A N 1
ATOM 1754 C CA . GLN A 1 220 ? 17.156 -11.694 3.189 1.00 78.50 220 GLN A CA 1
ATOM 1755 C C . GLN A 1 220 ? 17.258 -10.432 4.062 1.00 78.50 220 GLN A C 1
ATOM 1757 O O . GLN A 1 220 ? 16.967 -10.492 5.253 1.00 78.50 220 GLN A O 1
ATOM 1762 N N . GLU A 1 221 ? 17.633 -9.298 3.469 1.00 79.00 221 GLU A N 1
ATOM 1763 C CA . GLU A 1 221 ? 17.880 -8.030 4.168 1.00 79.00 221 GLU A CA 1
ATOM 1764 C C . GLU A 1 221 ? 16.749 -6.998 3.986 1.00 79.00 221 GLU A C 1
ATOM 1766 O O . GLU A 1 221 ? 16.907 -5.840 4.374 1.00 79.00 221 GLU A O 1
ATOM 1771 N N . GLY A 1 222 ? 15.599 -7.394 3.425 1.00 82.69 222 GLY A N 1
ATOM 1772 C CA . GLY A 1 222 ? 14.426 -6.523 3.289 1.00 82.69 222 GLY A CA 1
ATOM 1773 C C . GLY A 1 222 ? 13.860 -6.431 1.868 1.00 82.69 222 GLY A C 1
ATOM 1774 O O . GLY A 1 222 ? 14.147 -7.289 1.032 1.00 82.69 222 GLY A O 1
ATOM 1775 N N . PRO A 1 223 ? 12.991 -5.439 1.604 1.00 86.00 223 PRO A N 1
ATOM 1776 C CA . PRO A 1 223 ? 12.391 -5.230 0.288 1.00 86.00 223 PRO A CA 1
ATOM 1777 C C . PRO A 1 223 ? 13.372 -4.592 -0.699 1.00 86.00 223 PRO A C 1
ATOM 1779 O O . PRO A 1 223 ? 14.371 -3.992 -0.295 1.00 86.00 223 PRO A O 1
ATOM 1782 N N . PHE A 1 224 ? 13.035 -4.682 -1.983 1.00 90.81 224 PHE A N 1
ATOM 1783 C CA . PHE A 1 224 ? 13.686 -3.926 -3.046 1.00 90.81 224 PHE A CA 1
ATOM 1784 C C . PHE A 1 224 ? 12.861 -2.662 -3.304 1.00 90.81 224 PHE A C 1
ATOM 1786 O O . PHE A 1 224 ? 11.691 -2.738 -3.674 1.00 90.81 224 PHE A O 1
ATOM 1793 N N . LEU A 1 225 ? 13.442 -1.488 -3.080 1.00 92.44 225 LEU A N 1
ATOM 1794 C CA . LEU A 1 225 ? 12.781 -0.219 -3.378 1.00 92.44 225 LEU A CA 1
ATOM 1795 C C . LEU A 1 225 ? 13.255 0.285 -4.742 1.00 92.44 225 LEU A C 1
ATOM 1797 O O . LEU A 1 225 ? 14.448 0.502 -4.926 1.00 92.44 225 LEU A O 1
ATOM 1801 N N . VAL A 1 226 ? 12.320 0.510 -5.666 1.00 95.00 226 VAL A N 1
ATOM 1802 C CA . VAL A 1 226 ? 12.578 1.282 -6.890 1.00 95.00 226 VAL A CA 1
ATOM 1803 C C . VAL A 1 226 ? 12.710 2.749 -6.483 1.00 95.00 226 VAL A C 1
ATOM 1805 O O . VAL A 1 226 ? 11.726 3.379 -6.110 1.00 95.00 226 VAL A O 1
ATOM 1808 N N . LEU A 1 227 ? 13.936 3.264 -6.481 1.00 94.81 227 LEU A N 1
ATOM 1809 C CA . LEU A 1 227 ? 14.285 4.561 -5.916 1.00 94.81 227 LEU A CA 1
ATOM 1810 C C . LEU A 1 227 ? 14.265 5.650 -6.994 1.00 94.81 227 LEU A C 1
ATOM 1812 O O . LEU A 1 227 ? 15.226 5.827 -7.743 1.00 94.81 227 LEU A O 1
ATOM 1816 N N . GLU A 1 228 ? 13.176 6.413 -7.026 1.00 93.06 228 GLU A N 1
ATOM 1817 C CA . GLU A 1 228 ? 12.955 7.448 -8.047 1.00 93.06 228 GLU A CA 1
ATOM 1818 C C . GLU A 1 228 ? 13.158 8.876 -7.524 1.00 93.06 228 GLU A C 1
ATOM 1820 O O . GLU A 1 228 ? 13.270 9.813 -8.313 1.00 93.06 228 GLU A O 1
ATOM 1825 N N . SER A 1 229 ? 13.209 9.056 -6.200 1.00 90.75 229 SER A N 1
ATOM 1826 C CA . SER A 1 229 ? 13.372 10.358 -5.547 1.00 90.75 229 SER A CA 1
ATOM 1827 C C . SER A 1 229 ? 13.915 10.198 -4.118 1.00 90.75 229 SER A C 1
ATOM 1829 O O . SER A 1 229 ? 13.677 9.187 -3.458 1.00 90.75 229 SER A O 1
ATOM 1831 N N . VAL A 1 230 ? 14.651 11.206 -3.625 1.00 88.25 230 VAL A N 1
ATOM 1832 C CA . VAL A 1 230 ? 15.124 11.259 -2.223 1.00 88.25 230 VAL A CA 1
ATOM 1833 C C . VAL A 1 230 ? 13.992 11.555 -1.234 1.00 88.25 230 VAL A C 1
ATOM 1835 O O . VAL A 1 230 ? 14.137 11.362 -0.029 1.00 88.25 230 VAL A O 1
ATOM 1838 N N . GLU A 1 231 ? 12.864 12.036 -1.742 1.00 86.19 231 GLU A N 1
ATOM 1839 C CA . GLU A 1 231 ? 11.639 12.314 -1.006 1.00 86.19 231 GLU A CA 1
ATOM 1840 C C . GLU A 1 231 ? 10.694 11.102 -0.948 1.00 86.19 231 GLU A C 1
ATOM 1842 O O . GLU A 1 231 ? 9.548 11.247 -0.518 1.00 86.19 231 GLU A O 1
ATOM 1847 N N . ASP A 1 232 ? 11.141 9.913 -1.374 1.00 84.88 232 ASP A N 1
ATOM 1848 C CA . ASP A 1 232 ? 10.339 8.696 -1.273 1.00 84.88 232 ASP A CA 1
ATOM 1849 C C . ASP A 1 232 ? 9.940 8.426 0.188 1.00 84.88 232 ASP A C 1
ATOM 1851 O O . ASP A 1 232 ? 10.776 8.358 1.090 1.00 84.88 232 ASP A O 1
ATOM 1855 N N . SER A 1 233 ? 8.638 8.241 0.412 1.00 78.81 233 SER A N 1
ATOM 1856 C CA . SER A 1 233 ? 8.039 7.994 1.731 1.00 78.81 233 SER A CA 1
ATOM 1857 C C . SER A 1 233 ? 8.578 6.757 2.461 1.00 78.81 233 SER A C 1
ATOM 1859 O O . SER A 1 233 ? 8.407 6.634 3.673 1.00 78.81 233 SER A O 1
ATOM 1861 N N . LEU A 1 234 ? 9.199 5.821 1.739 1.00 81.88 234 LEU A N 1
ATOM 1862 C CA . LEU A 1 234 ? 9.783 4.604 2.298 1.00 81.88 234 LEU A CA 1
ATOM 1863 C C . LEU A 1 234 ? 11.239 4.797 2.730 1.00 81.88 234 LEU A C 1
ATOM 1865 O O . LEU A 1 234 ? 11.826 3.876 3.304 1.00 81.88 234 LEU A O 1
ATOM 1869 N N . LEU A 1 235 ? 11.831 5.969 2.502 1.00 85.19 235 LEU A N 1
ATOM 1870 C CA . LEU A 1 235 ? 13.087 6.362 3.130 1.00 85.19 235 LEU A CA 1
ATOM 1871 C C . LEU A 1 235 ? 12.825 6.911 4.547 1.00 85.19 235 LEU A C 1
ATOM 1873 O O . LEU A 1 235 ? 11.747 7.432 4.832 1.00 85.19 235 LEU A O 1
ATOM 1877 N N . PRO A 1 236 ? 13.786 6.800 5.481 1.00 79.75 236 PRO A N 1
ATOM 1878 C CA . PRO A 1 236 ? 13.691 7.469 6.775 1.00 79.75 236 PRO A CA 1
ATOM 1879 C C . PRO A 1 236 ? 13.562 8.991 6.628 1.00 79.75 236 PRO A C 1
ATOM 1881 O O . PRO A 1 236 ? 14.245 9.589 5.800 1.00 79.75 236 PRO A O 1
ATOM 1884 N N . GLU A 1 237 ? 12.748 9.621 7.483 1.00 73.00 237 GLU A N 1
ATOM 1885 C CA . GLU A 1 237 ? 12.552 11.083 7.489 1.00 73.00 237 GLU A CA 1
ATOM 1886 C C . GLU A 1 237 ? 13.875 11.848 7.678 1.00 73.00 237 GLU A C 1
ATOM 1888 O O . GLU A 1 237 ? 14.127 12.865 7.028 1.00 73.00 237 GLU A O 1
ATOM 1893 N N . GLU A 1 238 ? 14.746 11.334 8.551 1.00 78.81 238 GLU A N 1
ATOM 1894 C CA . GLU A 1 238 ? 16.069 11.894 8.813 1.00 78.81 238 GLU A CA 1
ATOM 1895 C C . GLU A 1 238 ? 17.151 11.076 8.098 1.00 78.81 238 GLU A C 1
ATOM 1897 O O . GLU A 1 238 ? 17.533 9.986 8.528 1.00 78.81 238 GLU A O 1
ATOM 1902 N N . LEU A 1 239 ? 17.666 11.634 7.001 1.00 83.81 239 LEU A N 1
ATOM 1903 C CA . LEU A 1 239 ? 18.847 11.140 6.295 1.00 83.81 239 LEU A CA 1
ATOM 1904 C C . LEU A 1 239 ? 20.068 11.966 6.697 1.00 83.81 239 LEU A C 1
ATOM 1906 O O . LEU A 1 239 ? 20.007 13.199 6.724 1.00 83.81 239 LEU A O 1
ATOM 1910 N N . ASP A 1 240 ? 21.201 11.308 6.946 1.00 89.69 240 ASP A N 1
ATOM 1911 C CA . ASP A 1 240 ? 22.473 12.016 7.057 1.00 89.69 240 ASP A CA 1
ATOM 1912 C C . ASP A 1 240 ? 22.845 12.671 5.713 1.00 89.69 240 ASP A C 1
ATOM 1914 O O . ASP A 1 240 ? 22.420 12.236 4.639 1.00 89.69 240 ASP A O 1
ATOM 1918 N N . GLY A 1 241 ? 23.647 13.737 5.769 1.00 88.94 241 GLY A N 1
ATOM 1919 C CA . GLY A 1 241 ? 23.968 14.537 4.585 1.00 88.94 241 GLY A CA 1
ATOM 1920 C C . GLY A 1 241 ? 24.675 13.754 3.474 1.00 88.94 241 GLY A C 1
ATOM 1921 O O . GLY A 1 241 ? 24.491 14.081 2.304 1.00 88.94 241 GLY A O 1
ATOM 1922 N N . THR A 1 242 ? 25.447 12.716 3.816 1.00 91.56 242 THR A N 1
ATOM 1923 C CA . THR A 1 242 ? 26.135 11.878 2.828 1.00 91.56 242 THR A CA 1
ATOM 1924 C C . THR A 1 242 ? 25.141 10.971 2.117 1.00 91.56 242 THR A C 1
ATOM 1926 O O . THR A 1 242 ? 25.066 11.022 0.892 1.00 91.56 242 THR A O 1
ATOM 1929 N N . SER A 1 243 ? 24.328 10.217 2.861 1.00 91.56 243 SER A N 1
ATOM 1930 C CA . SER A 1 243 ? 23.298 9.347 2.279 1.00 91.56 243 SER A CA 1
ATOM 1931 C C . SER A 1 243 ? 22.300 10.130 1.433 1.00 91.56 243 SER A C 1
ATOM 1933 O O . SER A 1 243 ? 21.977 9.704 0.327 1.00 91.56 243 SER A O 1
ATOM 1935 N N . ARG A 1 244 ? 21.853 11.296 1.921 1.00 92.88 244 ARG A N 1
ATOM 1936 C CA . ARG A 1 244 ? 20.969 12.195 1.170 1.00 92.88 244 ARG A CA 1
ATOM 1937 C C . ARG A 1 244 ? 21.597 12.602 -0.160 1.00 92.88 244 ARG A C 1
ATOM 1939 O O . ARG A 1 244 ? 20.968 12.423 -1.194 1.00 92.88 244 ARG A O 1
ATOM 1946 N N . HIS A 1 245 ? 22.836 13.091 -0.139 1.00 93.69 245 HIS A N 1
ATOM 1947 C CA . HIS A 1 245 ? 23.522 13.512 -1.357 1.00 93.69 245 HIS A CA 1
ATOM 1948 C C . HIS A 1 245 ? 23.719 12.350 -2.342 1.00 93.69 245 HIS A C 1
ATOM 1950 O O . HIS A 1 245 ? 23.496 12.512 -3.537 1.00 93.69 245 HIS A O 1
ATOM 1956 N N . THR A 1 246 ? 24.095 11.166 -1.851 1.00 95.00 246 THR A N 1
ATOM 1957 C CA . THR A 1 246 ? 24.238 9.964 -2.683 1.00 95.00 246 THR A CA 1
ATOM 1958 C C . THR A 1 246 ? 22.915 9.569 -3.337 1.00 95.00 246 THR A C 1
ATOM 1960 O O . THR A 1 246 ? 22.893 9.316 -4.539 1.00 95.00 246 THR A O 1
ATOM 1963 N N . ILE A 1 247 ? 21.814 9.562 -2.580 1.00 95.00 247 ILE A N 1
ATOM 1964 C CA . ILE A 1 247 ? 20.478 9.270 -3.114 1.00 95.00 247 ILE A CA 1
ATOM 1965 C C . ILE A 1 247 ? 20.060 10.336 -4.130 1.00 95.00 247 ILE A C 1
ATOM 1967 O O . ILE A 1 247 ? 19.608 9.978 -5.205 1.00 95.00 247 ILE A O 1
ATOM 1971 N N . GLU A 1 248 ? 20.261 11.624 -3.851 1.00 95.12 248 GLU A N 1
ATOM 1972 C CA . GLU A 1 248 ? 19.931 12.718 -4.781 1.00 95.12 248 GLU A CA 1
ATOM 1973 C C . GLU A 1 248 ? 20.682 12.624 -6.117 1.00 95.12 248 GLU A C 1
ATOM 1975 O O . GLU A 1 248 ? 20.170 13.072 -7.139 1.00 95.12 248 GLU A O 1
ATOM 1980 N N . GLN A 1 249 ? 21.900 12.072 -6.124 1.00 95.75 249 GLN A N 1
ATOM 1981 C CA . GLN A 1 249 ? 22.668 11.858 -7.355 1.00 95.75 249 GLN A CA 1
ATOM 1982 C C . GLN A 1 249 ? 22.271 10.581 -8.104 1.00 95.75 249 GLN A C 1
ATOM 1984 O O . GLN A 1 249 ? 22.456 10.517 -9.316 1.00 95.75 249 GLN A O 1
ATOM 1989 N N . ALA A 1 250 ? 21.780 9.565 -7.393 1.00 95.88 250 ALA A N 1
ATOM 1990 C CA . ALA A 1 250 ? 21.483 8.253 -7.957 1.00 95.88 250 ALA A CA 1
ATOM 1991 C C . ALA A 1 250 ? 20.012 8.080 -8.357 1.00 95.88 250 ALA A C 1
ATOM 1993 O O . ALA A 1 250 ? 19.729 7.439 -9.363 1.00 95.88 250 ALA A O 1
ATOM 1994 N N . ALA A 1 251 ? 19.083 8.606 -7.557 1.00 95.50 251 ALA A N 1
ATOM 1995 C CA . ALA A 1 251 ? 17.653 8.397 -7.718 1.00 95.50 251 ALA A CA 1
ATOM 1996 C C . ALA A 1 251 ? 17.175 8.927 -9.071 1.00 95.50 251 ALA A C 1
ATOM 1998 O O . ALA A 1 251 ? 17.392 10.090 -9.419 1.00 95.50 251 ALA A O 1
ATOM 1999 N N . GLN A 1 252 ? 16.504 8.062 -9.823 1.00 95.31 252 GLN A N 1
ATOM 2000 C CA . GLN A 1 252 ? 15.960 8.396 -11.131 1.00 95.31 252 GLN A CA 1
ATOM 2001 C C . GLN A 1 252 ? 14.718 7.551 -11.420 1.00 95.31 252 GLN A C 1
ATOM 2003 O O . GLN A 1 252 ? 14.648 6.409 -10.957 1.00 95.31 252 GLN A O 1
ATOM 2008 N N . PRO A 1 253 ? 13.745 8.077 -12.188 1.00 96.00 253 PRO A N 1
ATOM 2009 C CA . PRO A 1 253 ? 12.578 7.306 -12.590 1.00 96.00 253 PRO A CA 1
ATOM 2010 C C . PRO A 1 253 ? 12.972 6.006 -13.290 1.00 96.00 253 PRO A C 1
ATOM 2012 O O . PRO A 1 253 ? 13.894 6.001 -14.110 1.00 96.00 253 PRO A O 1
ATOM 2015 N N . ALA A 1 254 ? 12.251 4.925 -13.005 1.00 96.88 254 ALA A N 1
ATOM 2016 C CA . ALA A 1 254 ? 12.399 3.688 -13.756 1.00 96.88 254 ALA A CA 1
ATOM 2017 C C . ALA A 1 254 ? 12.012 3.912 -15.228 1.00 96.88 254 ALA A C 1
ATOM 2019 O O . ALA A 1 254 ? 11.077 4.657 -15.539 1.00 96.88 254 ALA A O 1
ATOM 2020 N N . VAL A 1 255 ? 12.726 3.255 -16.139 1.00 97.88 255 VAL A N 1
ATOM 2021 C CA . VAL A 1 255 ? 12.598 3.461 -17.585 1.00 97.88 255 VAL A CA 1
ATOM 2022 C C . VAL A 1 255 ? 12.186 2.160 -18.249 1.00 97.88 255 VAL A C 1
ATOM 2024 O O . VAL A 1 255 ? 12.886 1.161 -18.144 1.00 97.88 255 VAL A O 1
ATOM 2027 N N . PHE A 1 256 ? 11.063 2.178 -18.964 1.00 98.19 256 PHE A N 1
ATOM 2028 C CA . PHE A 1 256 ? 10.709 1.101 -19.883 1.00 98.19 256 PHE A CA 1
ATOM 2029 C C . PHE A 1 256 ? 11.517 1.252 -21.176 1.00 98.19 256 PHE A C 1
ATOM 2031 O O . PHE A 1 256 ? 11.411 2.271 -21.859 1.00 98.19 256 PHE A O 1
ATOM 2038 N N . GLU A 1 257 ? 12.325 0.247 -21.504 1.00 97.75 257 GLU A N 1
ATOM 2039 C CA . GLU A 1 257 ? 13.274 0.282 -22.625 1.00 97.75 257 GLU A CA 1
ATOM 2040 C C . GLU A 1 257 ? 12.733 -0.382 -23.899 1.00 97.75 257 GLU A C 1
ATOM 2042 O O . GLU A 1 257 ? 13.331 -0.266 -24.970 1.00 97.75 257 GLU A O 1
ATOM 2047 N N . GLY A 1 258 ? 11.579 -1.043 -23.804 1.00 97.94 258 GLY A N 1
ATOM 2048 C CA . GLY A 1 258 ? 10.944 -1.751 -24.908 1.00 97.94 258 GLY A CA 1
ATOM 2049 C C . GLY A 1 258 ? 10.703 -3.222 -24.594 1.00 97.94 258 GLY A C 1
ATOM 2050 O O . GLY A 1 258 ? 10.781 -3.659 -23.447 1.00 97.94 258 GLY A O 1
ATOM 2051 N N . LEU A 1 259 ? 10.362 -3.979 -25.634 1.00 98.12 259 LEU A N 1
ATOM 2052 C CA . LEU A 1 259 ? 10.215 -5.428 -25.552 1.00 98.12 259 LEU A CA 1
ATOM 2053 C C . LEU A 1 259 ? 11.475 -6.106 -26.095 1.00 98.12 259 LEU A C 1
ATOM 2055 O O . LEU A 1 259 ? 12.020 -5.641 -27.099 1.00 98.12 259 LEU A O 1
ATOM 2059 N N . ASP A 1 260 ? 11.898 -7.202 -25.469 1.00 96.31 260 ASP A N 1
ATOM 2060 C CA . ASP A 1 260 ? 12.919 -8.087 -26.037 1.00 96.31 260 ASP A CA 1
ATOM 2061 C C . ASP A 1 260 ? 12.351 -8.975 -27.165 1.00 96.31 260 ASP A C 1
ATOM 2063 O O . ASP A 1 260 ? 11.160 -8.937 -27.494 1.00 96.31 260 ASP A O 1
ATOM 2067 N N . ASP A 1 261 ? 13.218 -9.790 -27.772 1.00 95.88 261 ASP A N 1
ATOM 2068 C CA . ASP A 1 261 ? 12.856 -10.702 -28.866 1.00 95.88 261 ASP A CA 1
ATOM 2069 C C . ASP A 1 261 ? 11.828 -11.778 -28.451 1.00 95.88 261 ASP A C 1
ATOM 2071 O O . ASP A 1 261 ? 11.158 -12.361 -29.309 1.00 95.88 261 ASP A O 1
ATOM 2075 N N . GLU A 1 262 ? 11.684 -12.045 -27.150 1.00 96.12 262 GLU A N 1
ATOM 2076 C CA . GLU A 1 262 ? 10.718 -12.993 -26.582 1.00 96.12 262 GLU A CA 1
ATOM 2077 C C . GLU A 1 262 ? 9.391 -12.314 -26.195 1.00 96.12 262 GLU A C 1
ATOM 2079 O O . GLU A 1 262 ? 8.416 -12.991 -25.853 1.00 96.12 262 GLU A O 1
ATOM 2084 N N . GLY A 1 263 ? 9.317 -10.984 -26.313 1.00 96.81 263 GLY A N 1
ATOM 2085 C CA . GLY A 1 263 ? 8.156 -10.180 -25.946 1.00 96.81 263 GLY A CA 1
ATOM 2086 C C . GLY A 1 263 ? 8.078 -9.855 -24.453 1.00 96.81 263 GLY A C 1
ATOM 2087 O O . GLY A 1 263 ? 7.005 -9.463 -23.984 1.00 96.81 263 GLY A O 1
ATOM 2088 N N . ASN A 1 264 ? 9.172 -10.012 -23.706 1.00 98.25 264 ASN A N 1
ATOM 2089 C CA . ASN A 1 264 ? 9.260 -9.583 -22.314 1.00 98.25 264 ASN A CA 1
ATOM 2090 C C . ASN A 1 264 ? 9.527 -8.081 -22.249 1.00 98.25 264 ASN A C 1
ATOM 2092 O O . ASN A 1 264 ? 10.204 -7.513 -23.103 1.00 98.25 264 ASN A O 1
ATOM 2096 N N . PHE A 1 265 ? 9.009 -7.429 -21.217 1.00 98.62 265 PHE A N 1
ATOM 2097 C CA . PHE A 1 265 ? 9.234 -6.013 -20.987 1.00 98.62 265 PHE A CA 1
ATOM 2098 C C . PHE A 1 265 ? 10.602 -5.793 -20.339 1.00 98.62 265 PHE A C 1
ATOM 2100 O O . PHE A 1 265 ? 10.858 -6.313 -19.252 1.00 98.62 265 PHE A O 1
ATOM 2107 N N . CYS A 1 266 ? 11.444 -4.986 -20.980 1.00 98.44 266 CYS A N 1
ATOM 2108 C CA . CYS A 1 266 ? 12.735 -4.565 -20.451 1.00 98.44 266 CYS A CA 1
ATOM 2109 C C . CYS A 1 266 ? 12.580 -3.254 -19.679 1.00 98.44 266 CYS A C 1
ATOM 2111 O O . CYS A 1 266 ? 12.047 -2.273 -20.208 1.00 98.44 266 CYS A O 1
ATOM 2113 N N . VAL A 1 267 ? 13.027 -3.235 -18.425 1.00 98.56 267 VAL A N 1
ATOM 2114 C CA . VAL A 1 267 ? 12.977 -2.045 -17.567 1.00 98.56 267 VAL A CA 1
ATOM 2115 C C . VAL A 1 267 ? 14.323 -1.835 -16.886 1.00 98.56 267 VAL A C 1
ATOM 2117 O O . VAL A 1 267 ? 14.852 -2.768 -16.293 1.00 98.56 267 VAL A O 1
ATOM 2120 N N . ALA A 1 268 ? 14.836 -0.609 -16.905 1.00 98.12 268 ALA A N 1
ATOM 2121 C CA . ALA A 1 268 ? 15.993 -0.197 -16.117 1.00 98.12 268 ALA A CA 1
ATOM 2122 C C . ALA A 1 268 ? 15.532 0.622 -14.905 1.00 98.12 268 ALA A C 1
ATOM 2124 O O . ALA A 1 268 ? 14.681 1.510 -15.030 1.00 98.12 268 ALA A O 1
ATOM 2125 N N . ALA A 1 269 ? 16.073 0.340 -13.722 1.00 98.12 269 ALA A N 1
ATOM 2126 C CA . ALA A 1 269 ? 15.691 1.040 -12.499 1.00 98.12 269 ALA A CA 1
ATOM 2127 C C . ALA A 1 269 ? 16.838 1.119 -11.491 1.00 98.12 269 ALA A C 1
ATOM 2129 O O . ALA A 1 269 ? 17.666 0.214 -11.395 1.00 98.12 269 ALA A O 1
ATOM 2130 N N . VAL A 1 270 ? 16.848 2.189 -10.693 1.00 97.94 270 VAL A N 1
ATOM 2131 C CA . VAL A 1 270 ? 17.719 2.265 -9.518 1.00 97.94 270 VAL A CA 1
ATOM 2132 C C . VAL A 1 270 ? 17.027 1.585 -8.349 1.00 97.94 270 VAL A C 1
ATOM 2134 O O . VAL A 1 270 ? 15.903 1.931 -7.991 1.00 97.94 270 VAL A O 1
ATOM 2137 N N . ILE A 1 271 ? 17.701 0.604 -7.763 1.00 96.25 271 ILE A N 1
ATOM 2138 C CA . ILE A 1 271 ? 17.182 -0.232 -6.692 1.00 96.25 271 ILE A CA 1
ATOM 2139 C C . ILE A 1 271 ? 17.952 0.047 -5.415 1.00 96.25 271 ILE A C 1
ATOM 2141 O O . ILE A 1 271 ? 19.174 -0.098 -5.362 1.00 96.25 271 ILE A O 1
ATOM 2145 N N . MET A 1 272 ? 17.220 0.383 -4.360 1.00 94.56 272 MET A N 1
ATOM 2146 C CA . MET A 1 272 ? 17.736 0.342 -3.005 1.00 94.56 272 MET A CA 1
ATOM 2147 C C . MET A 1 272 ? 17.398 -1.003 -2.367 1.00 94.56 272 MET A C 1
ATOM 2149 O O . MET A 1 272 ? 16.228 -1.368 -2.231 1.00 94.56 272 MET A O 1
ATOM 2153 N N . TYR A 1 273 ? 18.428 -1.726 -1.939 1.00 92.38 273 TYR A N 1
ATOM 2154 C CA . TYR A 1 273 ? 18.286 -2.985 -1.214 1.00 92.38 273 TYR A CA 1
ATOM 2155 C C . TYR A 1 273 ? 19.242 -3.008 -0.026 1.00 92.38 273 TYR A C 1
ATOM 2157 O O . TYR A 1 273 ? 20.438 -2.747 -0.163 1.00 92.38 273 TYR A O 1
ATOM 2165 N N . SER A 1 274 ? 18.710 -3.324 1.157 1.00 89.62 274 SER A N 1
ATOM 2166 C CA . SER A 1 274 ? 19.424 -3.163 2.426 1.00 89.62 274 SER A CA 1
ATOM 2167 C C . SER A 1 274 ? 19.955 -1.730 2.580 1.00 89.62 274 SER A C 1
ATOM 2169 O O . SER A 1 274 ? 19.163 -0.805 2.757 1.00 89.62 274 SER A O 1
ATOM 2171 N N . ASN A 1 275 ? 21.271 -1.544 2.502 1.00 91.38 275 ASN A N 1
ATOM 2172 C CA . ASN A 1 275 ? 21.989 -0.281 2.618 1.00 91.38 275 ASN A CA 1
ATOM 2173 C C . ASN A 1 275 ? 22.860 0.021 1.383 1.00 91.38 275 ASN A C 1
ATOM 2175 O O . ASN A 1 275 ? 23.916 0.649 1.499 1.00 91.38 275 ASN A O 1
ATOM 2179 N N . ALA A 1 276 ? 22.447 -0.469 0.217 1.00 94.31 276 ALA A N 1
ATOM 2180 C CA . ALA A 1 276 ? 23.147 -0.295 -1.046 1.00 94.31 276 ALA A CA 1
ATOM 2181 C C . ALA A 1 276 ? 22.194 0.165 -2.158 1.00 94.31 276 ALA A C 1
ATOM 2183 O O . ALA A 1 276 ? 20.982 -0.061 -2.085 1.00 94.31 276 ALA A O 1
ATOM 2184 N N . LEU A 1 277 ? 22.774 0.806 -3.173 1.00 96.50 277 LEU A N 1
ATOM 2185 C CA . LEU A 1 277 ? 22.113 1.271 -4.387 1.00 96.50 277 LEU A CA 1
ATOM 2186 C C . LEU A 1 277 ? 22.716 0.573 -5.601 1.00 96.50 277 LEU A C 1
ATOM 2188 O O . LEU A 1 277 ? 23.941 0.526 -5.747 1.00 96.50 277 LEU A O 1
ATOM 2192 N N . PHE A 1 278 ? 21.848 0.105 -6.486 1.00 96.50 278 PHE A N 1
ATOM 2193 C CA . PHE A 1 278 ? 22.204 -0.574 -7.726 1.00 96.50 278 PHE A CA 1
ATOM 2194 C C . PHE A 1 278 ? 21.447 0.057 -8.887 1.00 96.50 278 PHE A C 1
ATOM 2196 O O . PHE A 1 278 ? 20.295 0.445 -8.717 1.00 96.50 278 PHE A O 1
ATOM 2203 N N . LEU A 1 279 ? 22.071 0.150 -10.054 1.00 97.50 279 LEU A N 1
ATOM 2204 C CA . LEU A 1 279 ? 21.356 0.278 -11.317 1.00 97.50 279 LEU A CA 1
ATOM 2205 C C . LEU A 1 279 ? 21.163 -1.137 -11.862 1.00 97.50 279 LEU A C 1
ATOM 2207 O O . LEU A 1 279 ? 22.153 -1.818 -12.115 1.00 97.50 279 LEU A O 1
ATOM 2211 N N . SER A 1 280 ? 19.914 -1.566 -12.003 1.00 97.62 280 SER A N 1
ATOM 2212 C CA . SER A 1 280 ? 19.567 -2.937 -12.381 1.00 97.62 280 SER A CA 1
ATOM 2213 C C . SER A 1 280 ? 18.640 -2.954 -13.587 1.00 97.62 280 SER A C 1
ATOM 2215 O O . SER A 1 280 ? 17.748 -2.104 -13.709 1.00 97.62 280 SER A O 1
ATOM 2217 N N . ASN A 1 281 ? 18.812 -3.972 -14.427 1.00 98.06 281 ASN A N 1
ATOM 2218 C CA . ASN A 1 281 ? 17.911 -4.272 -15.529 1.00 98.06 281 ASN A CA 1
ATOM 2219 C C . ASN A 1 281 ? 16.943 -5.389 -15.137 1.00 98.06 281 ASN A C 1
ATOM 2221 O O . ASN A 1 281 ? 17.270 -6.316 -14.394 1.00 98.06 281 ASN A O 1
ATOM 2225 N N . PHE A 1 282 ? 15.727 -5.298 -15.656 1.00 98.38 282 PHE A N 1
ATOM 2226 C CA . PHE A 1 282 ? 14.644 -6.224 -15.384 1.00 98.38 282 PHE A CA 1
ATOM 2227 C C . PHE A 1 282 ? 14.057 -6.738 -16.688 1.00 98.38 282 PHE A C 1
ATOM 2229 O O . PHE A 1 282 ? 13.771 -5.956 -17.594 1.00 98.38 282 PHE A O 1
ATOM 2236 N N . SER A 1 283 ? 13.825 -8.047 -16.748 1.00 98.31 283 SER A N 1
ATOM 2237 C CA . SER A 1 283 ? 12.996 -8.684 -17.765 1.00 98.31 283 SER A CA 1
ATOM 2238 C C . SER A 1 283 ? 11.714 -9.156 -17.096 1.00 98.31 283 SER A C 1
ATOM 2240 O O . SER A 1 283 ? 11.740 -9.932 -16.135 1.00 98.31 283 SER A O 1
ATOM 2242 N N . ILE A 1 284 ? 10.584 -8.632 -17.562 1.00 98.56 284 ILE A N 1
ATOM 2243 C CA . ILE A 1 284 ? 9.266 -8.935 -17.015 1.00 98.56 284 ILE A CA 1
ATOM 2244 C C . ILE A 1 284 ? 8.462 -9.644 -18.094 1.00 98.56 284 ILE A C 1
ATOM 2246 O O . ILE A 1 284 ? 8.105 -9.058 -19.112 1.00 98.56 284 ILE A O 1
ATOM 2250 N N . GLN A 1 285 ? 8.146 -10.911 -17.871 1.00 98.19 285 GLN A N 1
ATOM 2251 C CA . GLN A 1 285 ? 7.340 -11.685 -18.808 1.00 98.19 285 GLN A CA 1
ATOM 2252 C C . GLN A 1 285 ? 5.870 -11.237 -18.746 1.00 98.19 285 GLN A C 1
ATOM 2254 O O . GLN A 1 285 ? 5.405 -10.833 -17.677 1.00 98.19 285 GLN A O 1
ATOM 2259 N N . PRO A 1 286 ? 5.069 -11.420 -19.813 1.00 97.12 286 PRO A N 1
ATOM 2260 C CA . PRO A 1 286 ? 3.619 -11.191 -19.768 1.00 97.12 286 PRO A CA 1
ATOM 2261 C C . PRO A 1 286 ? 2.879 -12.003 -18.687 1.00 97.12 286 PRO A C 1
ATOM 2263 O O . PRO A 1 286 ? 1.788 -11.630 -18.274 1.00 97.12 286 PRO A O 1
ATOM 2266 N N . SER A 1 287 ? 3.476 -13.098 -18.203 1.00 96.44 287 SER A N 1
ATOM 2267 C CA . SER A 1 287 ? 2.997 -13.898 -17.061 1.00 96.44 287 SER A CA 1
ATOM 2268 C C . SER 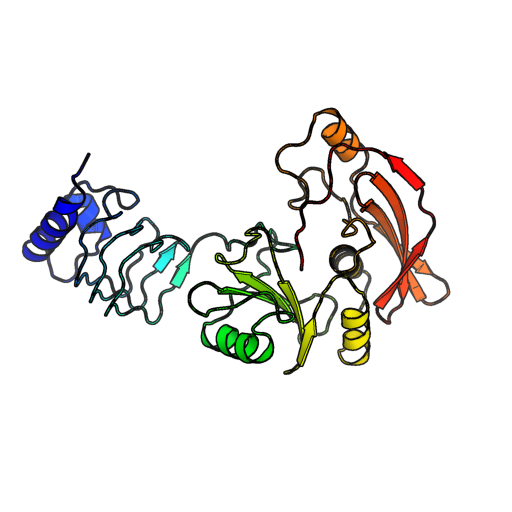A 1 287 ? 3.205 -13.219 -15.693 1.00 96.44 287 SER A C 1
ATOM 2270 O O . SER A 1 287 ? 2.733 -13.704 -14.659 1.00 96.44 287 SER A O 1
ATOM 2272 N N . GLY A 1 288 ? 3.946 -12.111 -15.666 1.00 97.00 288 GLY A N 1
ATOM 2273 C CA . GLY A 1 288 ? 4.365 -11.397 -14.468 1.00 97.00 288 GLY A CA 1
ATOM 2274 C C . GLY A 1 288 ? 5.558 -12.026 -13.745 1.00 97.00 288 GLY A C 1
ATOM 2275 O O . GLY A 1 288 ? 5.834 -11.645 -12.606 1.00 97.00 288 GLY A O 1
ATOM 2276 N N . MET A 1 289 ? 6.255 -12.986 -14.362 1.00 97.19 289 MET A N 1
ATOM 2277 C CA . MET A 1 289 ? 7.577 -13.416 -13.897 1.00 97.19 289 MET A CA 1
ATOM 2278 C C . MET A 1 289 ? 8.570 -12.266 -14.068 1.00 97.19 289 MET A C 1
ATOM 2280 O O . MET A 1 289 ? 8.630 -11.676 -15.142 1.00 97.19 289 MET A O 1
ATOM 2284 N N . VAL A 1 290 ? 9.318 -11.951 -13.010 1.00 97.38 290 VAL A N 1
ATOM 2285 C CA . VAL A 1 290 ? 10.304 -10.864 -12.996 1.00 97.38 290 VAL A CA 1
ATOM 2286 C C . VAL A 1 290 ? 11.679 -11.457 -12.748 1.00 97.38 290 VAL A C 1
ATOM 2288 O O . VAL A 1 290 ? 11.895 -12.121 -11.730 1.00 97.38 290 VAL A O 1
ATOM 2291 N N . GLU A 1 291 ? 12.600 -11.177 -13.657 1.00 96.06 291 GLU A N 1
ATOM 2292 C CA . GLU A 1 291 ? 14.012 -11.511 -13.535 1.00 96.06 291 GLU A CA 1
ATOM 2293 C C . GLU A 1 291 ? 14.826 -10.220 -13.497 1.00 96.06 291 GLU A C 1
ATOM 2295 O O . GLU A 1 291 ? 14.590 -9.307 -14.283 1.00 96.06 291 GLU A O 1
ATOM 2300 N N . MET A 1 292 ? 15.763 -10.146 -12.555 1.00 94.75 292 MET A N 1
ATOM 2301 C CA . MET A 1 292 ? 16.698 -9.034 -12.401 1.00 94.75 292 MET A CA 1
ATOM 2302 C C . MET A 1 292 ? 18.074 -9.492 -12.875 1.00 94.75 292 MET A C 1
ATOM 2304 O O . MET A 1 292 ? 18.499 -10.604 -12.544 1.00 94.75 292 MET A O 1
ATOM 2308 N N . PHE A 1 293 ? 18.752 -8.658 -13.652 1.00 93.38 293 PHE A N 1
ATOM 2309 C CA . PHE A 1 293 ? 20.072 -8.935 -14.203 1.00 93.38 293 PHE A CA 1
ATOM 2310 C C . PHE A 1 293 ? 20.862 -7.635 -14.403 1.00 93.38 293 PHE A C 1
ATOM 2312 O O . PHE A 1 293 ? 20.303 -6.543 -14.358 1.00 93.38 293 PHE A O 1
ATOM 2319 N N . ASP A 1 294 ? 22.170 -7.774 -14.636 1.00 89.94 294 ASP A N 1
ATOM 2320 C CA . ASP A 1 294 ? 23.110 -6.665 -14.848 1.00 89.94 294 ASP A CA 1
ATOM 2321 C C . ASP A 1 294 ? 23.042 -5.571 -13.768 1.00 89.94 294 ASP A C 1
ATOM 2323 O O . ASP A 1 294 ? 22.659 -4.433 -14.023 1.00 89.94 294 ASP A O 1
ATOM 2327 N N . ASP A 1 295 ? 23.460 -5.929 -12.550 1.00 91.50 295 ASP A N 1
ATOM 2328 C CA . ASP A 1 295 ? 23.474 -5.023 -11.399 1.00 91.50 295 ASP A CA 1
ATOM 2329 C C . ASP A 1 295 ? 24.786 -4.228 -11.315 1.00 91.50 295 ASP A C 1
ATOM 2331 O O . ASP A 1 295 ? 25.832 -4.748 -10.903 1.00 91.50 295 ASP A O 1
ATOM 2335 N N . GLU A 1 296 ? 24.738 -2.943 -11.660 1.00 95.69 296 GLU A N 1
ATOM 2336 C CA . GLU A 1 296 ? 25.844 -2.013 -11.440 1.00 95.69 296 GLU A CA 1
ATOM 2337 C C . GLU A 1 296 ? 25.722 -1.362 -10.058 1.00 95.69 296 GLU A C 1
ATOM 2339 O O . GLU A 1 296 ? 24.795 -0.607 -9.768 1.00 95.69 296 GLU A O 1
ATOM 2344 N N . THR A 1 297 ? 26.686 -1.638 -9.181 1.00 96.69 297 THR A N 1
ATOM 2345 C CA . THR A 1 297 ? 26.739 -1.030 -7.849 1.00 96.69 297 THR A CA 1
ATOM 2346 C C . THR A 1 297 ? 27.024 0.469 -7.939 1.00 96.69 297 THR A C 1
ATOM 2348 O O . THR A 1 297 ? 28.106 0.874 -8.363 1.00 96.69 297 THR A O 1
ATOM 2351 N N . ILE A 1 298 ? 26.102 1.285 -7.431 1.00 96.19 298 ILE A N 1
ATOM 2352 C CA . ILE A 1 298 ? 26.259 2.741 -7.314 1.00 96.19 298 ILE A CA 1
ATOM 2353 C C . ILE A 1 298 ? 26.872 3.104 -5.956 1.00 96.19 298 ILE A C 1
ATOM 2355 O O . ILE A 1 298 ? 27.808 3.900 -5.874 1.00 96.19 298 ILE A O 1
ATOM 2359 N N . ALA A 1 299 ? 26.340 2.526 -4.877 1.00 94.38 299 ALA A N 1
ATOM 2360 C CA . ALA A 1 299 ? 26.775 2.798 -3.510 1.00 94.38 299 ALA A CA 1
ATOM 2361 C C . ALA A 1 299 ? 26.528 1.591 -2.599 1.00 94.38 299 ALA A C 1
ATOM 2363 O O . ALA A 1 299 ? 25.595 0.822 -2.813 1.00 94.38 299 ALA A O 1
ATOM 2364 N N . VAL A 1 300 ? 27.346 1.445 -1.558 1.00 93.69 300 VAL A N 1
ATOM 2365 C CA . VAL A 1 300 ? 27.232 0.398 -0.529 1.00 93.69 300 VAL A CA 1
ATOM 2366 C C . VAL A 1 300 ? 27.514 0.988 0.848 1.00 93.69 300 VAL A C 1
ATOM 2368 O O . VAL A 1 300 ? 28.019 2.106 0.951 1.00 93.69 300 VAL A O 1
ATOM 2371 N N . ASP A 1 301 ? 27.211 0.223 1.897 1.00 90.00 301 ASP A N 1
ATOM 2372 C CA . ASP A 1 301 ? 27.500 0.576 3.292 1.00 90.00 301 ASP A CA 1
ATOM 2373 C C . ASP A 1 301 ? 26.892 1.913 3.741 1.00 90.00 301 ASP A C 1
ATOM 2375 O O . ASP A 1 301 ? 27.430 2.609 4.604 1.00 90.00 301 ASP A O 1
ATOM 2379 N N . MET A 1 302 ? 25.732 2.263 3.184 1.00 91.19 302 MET A N 1
ATOM 2380 C CA . MET A 1 302 ? 24.998 3.451 3.598 1.00 91.19 302 MET A CA 1
ATOM 2381 C C . MET A 1 302 ? 24.475 3.307 5.036 1.00 91.19 302 MET A C 1
ATOM 2383 O O . MET A 1 302 ? 24.201 2.210 5.533 1.00 91.19 302 MET A O 1
ATOM 2387 N N . SER A 1 303 ? 24.288 4.434 5.717 1.00 87.06 303 SER A N 1
ATOM 2388 C CA . SER A 1 303 ? 23.671 4.495 7.053 1.00 87.06 303 SER A CA 1
ATOM 2389 C C . SER A 1 303 ? 22.147 4.357 7.022 1.00 87.06 303 SER A C 1
ATOM 2391 O O . SER A 1 303 ? 21.519 4.211 8.069 1.00 87.06 303 SER A O 1
ATOM 2393 N N . VAL A 1 304 ? 21.551 4.397 5.832 1.00 84.94 304 VAL A N 1
ATOM 2394 C CA . VAL A 1 304 ? 20.109 4.333 5.596 1.00 84.94 304 VAL A CA 1
ATOM 2395 C C . VAL A 1 304 ? 19.688 2.954 5.087 1.00 84.94 304 VAL A C 1
ATOM 2397 O O . VAL A 1 304 ? 20.412 2.301 4.337 1.00 84.94 304 VAL A O 1
ATOM 2400 N N . ARG A 1 305 ? 18.483 2.531 5.484 1.00 84.94 305 ARG A N 1
ATOM 2401 C CA . ARG A 1 305 ? 17.769 1.372 4.938 1.00 84.94 305 ARG A CA 1
ATOM 2402 C C . ARG A 1 305 ? 16.315 1.738 4.654 1.00 84.94 305 ARG A C 1
ATOM 2404 O O . ARG A 1 305 ? 15.788 2.666 5.265 1.00 84.94 305 ARG A O 1
ATOM 2411 N N . VAL A 1 306 ? 15.665 0.966 3.785 1.00 84.75 306 VAL A N 1
ATOM 2412 C CA . VAL A 1 306 ? 14.234 1.116 3.476 1.00 84.75 306 VAL A CA 1
ATOM 2413 C C . VAL A 1 306 ? 13.383 0.906 4.738 1.00 84.75 306 VAL A C 1
ATOM 2415 O O . VAL A 1 306 ? 13.466 -0.130 5.403 1.00 84.75 306 VAL A O 1
ATOM 2418 N N . ASN A 1 307 ? 12.526 1.874 5.053 1.00 76.75 307 ASN A N 1
ATOM 2419 C CA . ASN A 1 307 ? 11.609 1.884 6.191 1.00 76.75 307 ASN A CA 1
ATOM 2420 C C . ASN A 1 307 ? 10.210 1.375 5.796 1.00 76.75 307 ASN A C 1
ATOM 2422 O O . ASN A 1 307 ? 9.210 2.078 5.904 1.00 76.75 307 ASN A O 1
ATOM 2426 N N . ALA A 1 308 ? 10.135 0.121 5.348 1.00 75.25 308 ALA A N 1
ATOM 2427 C CA . ALA A 1 308 ? 8.881 -0.522 4.954 1.00 75.25 308 ALA A CA 1
ATOM 2428 C C . ALA A 1 308 ? 8.634 -1.798 5.780 1.00 75.25 308 ALA A C 1
ATOM 2430 O O . ALA A 1 308 ? 8.882 -2.916 5.303 1.00 75.25 308 ALA A O 1
ATOM 2431 N N . PRO A 1 309 ? 8.157 -1.678 7.036 1.00 65.38 309 PRO A N 1
ATOM 2432 C CA . PRO A 1 309 ? 7.814 -2.825 7.867 1.00 65.38 309 PRO A CA 1
ATOM 2433 C C . PRO A 1 309 ? 6.516 -3.473 7.368 1.00 65.38 309 PRO A C 1
ATOM 2435 O O . PRO A 1 309 ? 5.445 -3.318 7.940 1.00 65.38 309 PRO A O 1
ATOM 2438 N N . ILE A 1 310 ? 6.623 -4.217 6.277 1.00 68.31 310 ILE A N 1
ATOM 2439 C CA . ILE A 1 310 ? 5.601 -5.153 5.807 1.00 68.31 310 ILE A CA 1
ATOM 2440 C C . ILE A 1 310 ? 5.771 -6.475 6.573 1.00 68.31 310 ILE A C 1
ATOM 2442 O O . ILE A 1 310 ? 6.904 -6.841 6.909 1.00 68.31 310 ILE A O 1
ATOM 2446 N N . ALA A 1 311 ? 4.686 -7.160 6.927 1.00 60.06 311 ALA A N 1
ATOM 2447 C CA . ALA A 1 311 ? 4.760 -8.477 7.569 1.00 60.06 311 ALA A CA 1
ATOM 2448 C C . ALA A 1 311 ? 4.851 -9.594 6.536 1.00 60.06 311 ALA A C 1
ATOM 2450 O O . ALA A 1 311 ? 4.149 -9.510 5.505 1.00 60.06 311 ALA A O 1
#

Organism: NCBI:txid282683

Sequence (311 aa):
MSDPGNVLAAVGALYALCSESDSLRRLAEVARLEPAKDFEQADLRELNVAGEDLTPFSFRGADLRDSDLRGAQLRRRALEGALLTGAQLEGIVWTGPLETDRLIFGSDNAWSVMSRQTLEHWMSKVAPVDGKYRMSWETTRGFRRALPFYAETVELLAFTDENWVNKNLVVYYLQYEDELFRLNGTSRAIHELNGKAPLELSEKNILDYLRFYCLMVRGQEGPFLVLESVEDSLLPEELDGTSRHTIEQAAQPAVFEGLDDEGNFCVAAVIMYSNALFLSNFSIQPSGMVEMFDDETIAVDMSVRVNAPIA